Protein AF-A0A932RG02-F1 (afdb_monomer_lite)

Secondary structure (DSSP, 8-state):
-------------------------------------SS--EEEEEEEEEEEE-TTSS-EEEEEEEEEE-SSS-EE--B-TTT-PBS-TEEEEEEEE-TTS-BS-SS-EEEEPS-----TTT-B--GGG--SS----S-S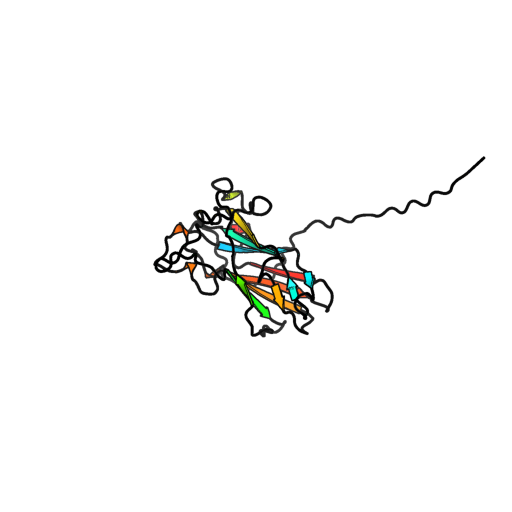S--EE-TTBEEEE-TTSTT-EEE-TT--EEEEEEEEESTT-GGG-SSS-GGG--S-GGG-EEEEEEEE-SSS-EEEEEEEESS-HHHH--

Radius of gyration: 20.35 Å; chains: 1; bounding box: 52×37×83 Å

Sequence (230 aa):
MEKVCHRGRLVLIALIGFALIAGLGGSMGTVFAGGGAPLPDLVPMGFGNAVVTSRLGAPTLEFDILTANIGGQDFSRPRDPDTGSFLLQQIYEYRLYDVDGVEIEPSRTRKNTICTIDDGARGNVYPCIQDHGPQFTCSPFVQGISRGWADSYFRGLTGQWISLGDNRGSLRLQAILDPDGDLQRTDIPDSGRDATPDNNIFNVYFTYNGGASITVDRVELGFDPDAVCP

pLDDT: mean 84.86, std 18.05, range [32.16, 98.12]

Foldseek 3Di:
DDDDDDDDDDDDDDPDDDDPPPDDDDPPQPADQQPADVFWAKWKDDWDPWWWDCPVVATKTFIKIKIATLHNWWAWQWADPPPRHTPPQFFKWKWKADPVRHTPDPPTQTAGDQAAWQPPVPFQQAVPSAPDDTDADSDPPTGTHGHNTIDMDGRPGPSRIGGCGPDFFKMKMKMAGPPVLRQCDPPIDRSNHHDCNQQRIKMWIWGGDPDGDIGTPDIDGSHDPVSSPD

Structure (mmCIF, N/CA/C/O backbone):
data_AF-A0A932RG02-F1
#
_entry.id   AF-A0A932RG02-F1
#
loop_
_atom_site.group_PDB
_atom_site.id
_atom_site.type_symbol
_atom_site.label_atom_id
_atom_site.label_alt_id
_atom_site.label_comp_id
_atom_site.label_asym_id
_atom_site.label_entity_id
_atom_site.label_seq_id
_atom_site.pdbx_PDB_ins_code
_atom_site.Cartn_x
_atom_site.Cartn_y
_atom_site.Cartn_z
_atom_site.occupancy
_atom_site.B_iso_or_equiv
_atom_site.auth_seq_id
_atom_site.auth_comp_id
_atom_site.auth_asym_id
_atom_site.auth_atom_id
_atom_site.pdbx_PDB_model_num
ATOM 1 N N . MET A 1 1 ? 31.663 2.374 61.150 1.00 47.34 1 MET A N 1
ATOM 2 C CA . MET A 1 1 ? 31.454 1.163 60.330 1.00 47.34 1 MET A CA 1
ATOM 3 C C . MET A 1 1 ? 30.035 1.200 59.801 1.00 47.34 1 MET A C 1
ATOM 5 O O . MET A 1 1 ? 29.095 0.934 60.536 1.00 47.34 1 MET A O 1
ATOM 9 N N . GLU A 1 2 ? 29.917 1.647 58.556 1.00 48.06 2 GLU A N 1
ATOM 10 C CA . GLU A 1 2 ? 28.702 1.669 57.743 1.00 48.06 2 GLU A CA 1
ATOM 11 C C . GLU A 1 2 ? 28.291 0.252 57.331 1.00 48.06 2 GLU A C 1
ATOM 13 O O . GLU A 1 2 ? 29.167 -0.582 57.101 1.00 48.06 2 GLU A O 1
ATOM 18 N N . LYS A 1 3 ? 26.990 0.024 57.103 1.00 51.25 3 LYS A N 1
ATOM 19 C CA . LYS A 1 3 ? 26.532 -0.768 55.950 1.00 51.25 3 LYS A CA 1
ATOM 20 C C . LYS A 1 3 ? 25.262 -0.153 55.360 1.00 51.25 3 LYS A C 1
ATOM 22 O O . LYS A 1 3 ? 24.177 -0.238 55.927 1.00 51.25 3 LYS A O 1
ATOM 27 N N . VAL A 1 4 ? 25.460 0.483 54.210 1.00 56.09 4 VAL A N 1
ATOM 28 C CA . VAL A 1 4 ? 24.456 1.030 53.295 1.00 56.09 4 VAL A CA 1
ATOM 29 C C . VAL A 1 4 ? 23.723 -0.126 52.609 1.00 56.09 4 VAL A C 1
ATOM 31 O O . VAL A 1 4 ? 24.353 -1.047 52.093 1.00 56.09 4 VAL A O 1
ATOM 34 N N . CYS A 1 5 ? 22.390 -0.087 52.604 1.00 60.25 5 CYS A N 1
ATOM 35 C CA . CYS A 1 5 ? 21.541 -1.081 51.948 1.00 60.25 5 CYS A CA 1
ATOM 36 C C . CYS A 1 5 ? 21.054 -0.518 50.601 1.00 60.25 5 CYS A C 1
ATOM 38 O O . CYS A 1 5 ? 20.139 0.304 50.552 1.00 60.25 5 CYS A O 1
ATOM 40 N N . HIS A 1 6 ? 21.694 -0.931 49.503 1.00 51.06 6 HIS A N 1
ATOM 41 C CA . HIS A 1 6 ? 21.293 -0.586 48.138 1.00 51.06 6 HIS A CA 1
ATOM 42 C C . HIS A 1 6 ? 20.156 -1.504 47.665 1.00 51.06 6 HIS A C 1
ATOM 44 O O . HIS A 1 6 ? 20.359 -2.691 47.427 1.00 51.06 6 HIS A O 1
ATOM 50 N N . ARG A 1 7 ? 18.957 -0.944 47.466 1.00 51.28 7 ARG A N 1
ATOM 51 C CA . ARG A 1 7 ? 17.891 -1.567 46.666 1.00 51.28 7 ARG A CA 1
ATOM 52 C C . ARG A 1 7 ? 18.010 -1.087 45.220 1.00 51.28 7 ARG A C 1
ATOM 54 O O . ARG A 1 7 ? 17.498 -0.026 44.875 1.00 51.28 7 ARG A O 1
ATOM 61 N N . GLY A 1 8 ? 18.696 -1.866 44.389 1.00 48.31 8 GLY A N 1
ATOM 62 C CA . GLY A 1 8 ? 18.686 -1.699 42.936 1.00 48.31 8 GLY A CA 1
ATOM 63 C C . GLY A 1 8 ? 17.377 -2.228 42.350 1.00 48.31 8 GLY A C 1
ATOM 64 O O . GLY A 1 8 ? 17.045 -3.398 42.526 1.00 48.31 8 GLY A O 1
ATOM 65 N N . ARG A 1 9 ? 16.618 -1.363 41.672 1.00 49.47 9 ARG A N 1
ATOM 66 C CA . ARG A 1 9 ? 15.499 -1.763 40.811 1.00 49.47 9 ARG A CA 1
ATOM 67 C C . ARG A 1 9 ? 16.071 -2.163 39.454 1.00 49.47 9 ARG A C 1
ATOM 69 O O . ARG A 1 9 ? 16.585 -1.319 38.730 1.00 49.47 9 ARG A O 1
ATOM 76 N N . LEU A 1 10 ? 15.988 -3.448 39.139 1.00 47.94 10 LEU A N 1
ATOM 77 C CA . LEU A 1 10 ? 16.319 -4.003 37.833 1.00 47.94 10 LEU A CA 1
ATOM 78 C C . LEU A 1 10 ? 15.094 -3.810 36.927 1.00 47.94 10 LEU A C 1
ATOM 80 O O . LEU A 1 10 ? 14.054 -4.427 37.145 1.00 47.94 10 LEU A O 1
ATOM 84 N N . VAL A 1 11 ? 15.193 -2.892 35.965 1.00 45.06 11 VAL A N 1
ATOM 85 C CA . VAL A 1 11 ? 14.212 -2.722 34.886 1.00 45.06 11 VAL A CA 1
ATOM 86 C C . VAL A 1 11 ? 14.610 -3.690 33.778 1.00 45.06 11 VAL A C 1
ATOM 88 O O . VAL A 1 11 ? 15.616 -3.485 33.104 1.00 45.06 11 VAL A O 1
ATOM 91 N N . LEU A 1 12 ? 13.849 -4.772 33.629 1.00 41.47 12 LEU A N 1
ATOM 92 C CA . LEU A 1 12 ? 14.001 -5.714 32.527 1.00 41.47 12 LEU A CA 1
ATOM 93 C C . LEU A 1 12 ? 13.238 -5.144 31.320 1.00 41.47 12 LEU A C 1
ATOM 95 O O . LEU A 1 12 ? 12.009 -5.137 31.304 1.00 41.47 12 LEU A O 1
ATOM 99 N N . ILE A 1 13 ? 13.962 -4.617 30.334 1.00 44.69 13 ILE A N 1
ATOM 100 C CA . ILE A 1 13 ? 13.397 -4.241 29.035 1.00 44.69 13 ILE A CA 1
ATOM 101 C C . ILE A 1 13 ? 13.219 -5.538 28.241 1.00 44.69 13 ILE A C 1
ATOM 103 O O . ILE A 1 13 ? 14.192 -6.123 27.770 1.00 44.69 13 ILE A O 1
ATOM 107 N N . ALA A 1 14 ? 11.978 -6.008 28.122 1.00 37.59 14 ALA A N 1
ATOM 108 C CA . ALA A 1 14 ? 11.619 -7.076 27.200 1.00 37.59 14 ALA A CA 1
ATOM 109 C C . ALA A 1 14 ? 11.474 -6.481 25.790 1.00 37.59 14 ALA A C 1
ATOM 111 O O . ALA A 1 14 ? 10.437 -5.920 25.443 1.00 37.59 14 ALA A O 1
ATOM 112 N N . LEU A 1 15 ? 12.532 -6.579 24.983 1.00 37.38 15 LEU A N 1
ATOM 113 C CA . LEU A 1 15 ? 12.443 -6.434 23.530 1.00 37.38 15 LEU A CA 1
ATOM 114 C C . LEU A 1 15 ? 11.808 -7.718 22.987 1.00 37.38 15 LEU A C 1
ATOM 116 O O . LEU A 1 15 ? 12.488 -8.722 22.787 1.00 37.38 15 LEU A O 1
ATOM 120 N N . ILE A 1 16 ? 10.487 -7.704 22.820 1.00 40.28 16 ILE A N 1
ATOM 121 C CA . ILE A 1 16 ? 9.767 -8.770 22.124 1.00 40.28 16 ILE A CA 1
ATOM 122 C C . ILE A 1 16 ? 10.094 -8.626 20.638 1.00 40.28 16 ILE A C 1
ATOM 124 O O . ILE A 1 16 ? 9.731 -7.639 19.999 1.00 40.28 16 ILE A O 1
ATOM 128 N N . GLY A 1 17 ? 10.842 -9.602 20.127 1.00 32.16 17 GLY A N 1
ATOM 129 C CA . GLY A 1 17 ? 11.115 -9.761 18.710 1.00 32.16 17 GLY A CA 1
ATOM 130 C C . GLY A 1 17 ? 9.822 -9.986 17.934 1.00 32.16 17 GLY A C 1
ATOM 131 O O . GLY A 1 17 ? 8.936 -10.720 18.371 1.00 32.16 17 GLY A O 1
ATOM 132 N N . PHE A 1 18 ? 9.742 -9.341 16.774 1.00 37.09 18 PHE A N 1
ATOM 133 C CA . PHE A 1 18 ? 8.761 -9.632 15.740 1.00 37.09 18 PHE A CA 1
ATOM 134 C C . PHE A 1 18 ? 8.921 -11.097 15.313 1.00 37.09 18 PHE A C 1
ATOM 136 O O . PHE A 1 18 ? 9.835 -11.440 14.568 1.00 37.09 18 PHE A O 1
ATOM 143 N N . ALA A 1 19 ? 8.044 -11.964 15.807 1.00 38.31 19 ALA A N 1
ATOM 144 C CA . ALA A 1 19 ? 7.780 -13.246 15.180 1.00 38.31 19 ALA A CA 1
ATOM 145 C C . ALA A 1 19 ? 6.631 -13.025 14.193 1.00 38.31 19 ALA A C 1
ATOM 147 O O . ALA A 1 19 ? 5.506 -12.736 14.600 1.00 38.31 19 ALA A O 1
ATOM 148 N N . LEU A 1 20 ? 6.939 -13.119 12.898 1.00 40.62 20 LEU A N 1
ATOM 149 C CA . LEU A 1 20 ? 5.949 -13.318 11.845 1.00 40.62 20 LEU A CA 1
ATOM 150 C C . LEU A 1 20 ? 5.112 -14.551 12.214 1.00 40.62 20 LEU A C 1
ATOM 152 O O . LEU A 1 20 ? 5.620 -15.671 12.214 1.00 40.62 20 LEU A O 1
ATOM 156 N N . ILE A 1 21 ? 3.842 -14.348 12.558 1.00 42.44 21 ILE A N 1
ATOM 157 C CA . ILE A 1 21 ? 2.880 -15.440 12.686 1.00 42.44 21 ILE A CA 1
ATOM 158 C C . ILE A 1 21 ? 2.265 -15.644 11.302 1.00 42.44 21 ILE A C 1
ATOM 160 O O . ILE A 1 21 ? 1.338 -14.938 10.908 1.00 42.44 21 ILE A O 1
ATOM 164 N N . ALA A 1 22 ? 2.797 -16.622 10.570 1.00 47.25 22 ALA A N 1
ATOM 165 C CA . ALA A 1 22 ? 2.101 -17.264 9.464 1.00 47.25 22 ALA A CA 1
ATOM 166 C C . ALA A 1 22 ? 0.959 -18.112 10.055 1.00 47.25 22 ALA A C 1
ATOM 168 O O . ALA A 1 22 ? 1.154 -19.243 10.501 1.00 47.25 22 ALA A O 1
ATOM 169 N N . GLY A 1 23 ? -0.229 -17.514 10.154 1.00 37.03 23 GLY A N 1
ATOM 170 C CA . GLY A 1 23 ? -1.447 -18.161 10.636 1.00 37.03 23 GLY A CA 1
ATOM 171 C C . GLY A 1 23 ? -2.303 -18.655 9.475 1.00 37.03 23 GLY A C 1
ATOM 172 O O . GLY A 1 23 ? -3.056 -17.883 8.887 1.00 37.03 23 GLY A O 1
ATOM 173 N N . LEU A 1 24 ? -2.190 -19.950 9.175 1.00 44.91 24 LEU A N 1
ATOM 174 C CA . LEU A 1 24 ? -2.992 -20.694 8.202 1.00 44.91 24 LEU A CA 1
ATOM 175 C C . LEU A 1 24 ? -4.499 -20.570 8.483 1.00 44.91 24 LEU A C 1
ATOM 177 O O . LEU A 1 24 ? -5.008 -21.073 9.483 1.00 44.91 24 LEU A O 1
ATOM 181 N N . GLY A 1 25 ? -5.222 -19.970 7.542 1.00 36.47 25 GLY A N 1
ATOM 182 C CA . GLY A 1 25 ? -6.666 -20.114 7.387 1.00 36.47 25 GLY A CA 1
ATOM 183 C C . GLY A 1 25 ? -7.006 -19.835 5.929 1.00 36.47 25 GLY A C 1
ATOM 184 O O . GLY A 1 25 ? -6.945 -18.694 5.491 1.00 36.47 25 GLY A O 1
ATOM 185 N N . GLY A 1 26 ? -7.255 -20.890 5.157 1.00 37.75 26 GLY A N 1
ATOM 186 C CA . GLY A 1 26 ? -7.449 -20.799 3.716 1.00 37.75 26 GLY A CA 1
ATOM 187 C C . GLY A 1 26 ? -8.806 -20.205 3.359 1.00 37.75 26 GLY A C 1
ATOM 188 O O . GLY A 1 26 ? -9.822 -20.894 3.422 1.00 37.75 26 GLY A O 1
ATOM 189 N N . SER A 1 27 ? -8.809 -18.955 2.912 1.00 41.88 27 SER A N 1
ATOM 190 C CA . SER A 1 27 ? -9.655 -18.558 1.794 1.00 41.88 27 SER A CA 1
ATOM 191 C C . SER A 1 27 ? -8.850 -18.859 0.524 1.00 41.88 27 SER A C 1
ATOM 193 O O . SER A 1 27 ? -7.694 -18.462 0.406 1.00 41.88 27 SER A O 1
ATOM 195 N N . MET A 1 28 ? -9.404 -19.661 -0.392 1.00 38.47 28 MET A N 1
ATOM 196 C CA . MET A 1 28 ? -8.760 -19.965 -1.675 1.00 38.47 28 MET A CA 1
ATOM 197 C C . MET A 1 28 ? -8.837 -18.728 -2.581 1.00 38.47 28 MET A C 1
ATOM 199 O O . MET A 1 28 ? -9.634 -18.686 -3.513 1.00 38.47 28 MET A O 1
ATOM 203 N N . GLY A 1 29 ? -8.043 -17.701 -2.278 1.00 44.78 29 GLY A N 1
ATOM 204 C CA . GLY A 1 29 ? -7.591 -16.771 -3.303 1.00 44.78 29 GLY A CA 1
ATOM 205 C C . GLY A 1 29 ? -6.719 -17.556 -4.277 1.00 44.78 29 GLY A C 1
ATOM 206 O O . GLY A 1 29 ? -5.936 -18.410 -3.861 1.00 44.78 29 GLY A O 1
ATOM 207 N N . THR A 1 30 ? -6.898 -17.345 -5.575 1.00 47.59 30 THR A N 1
ATOM 208 C CA . THR A 1 30 ? -5.966 -17.836 -6.592 1.00 47.59 30 THR A CA 1
ATOM 209 C C . THR A 1 30 ? -4.588 -17.264 -6.286 1.00 47.59 30 THR A C 1
ATOM 211 O O . THR A 1 30 ? -4.308 -16.106 -6.567 1.00 47.59 30 THR A O 1
ATOM 214 N N . VAL A 1 31 ? -3.748 -18.073 -5.647 1.00 48.44 31 VAL A N 1
ATOM 215 C CA . VAL A 1 31 ? -2.355 -17.750 -5.370 1.00 48.44 31 VAL A CA 1
ATOM 216 C C . VAL A 1 31 ? -1.598 -17.834 -6.691 1.00 48.44 31 VAL A C 1
ATOM 218 O O . VAL A 1 31 ? -1.378 -18.926 -7.222 1.00 48.44 31 VAL A O 1
ATOM 221 N N . PHE A 1 32 ? -1.228 -16.684 -7.245 1.00 55.22 32 PHE A N 1
ATOM 222 C CA . PHE A 1 32 ? -0.326 -16.625 -8.386 1.00 55.22 32 PHE A CA 1
ATOM 223 C C . PHE A 1 32 ? 1.109 -16.787 -7.879 1.00 55.22 32 PHE A C 1
ATOM 225 O O . PHE A 1 32 ? 1.576 -16.014 -7.045 1.00 55.22 32 PHE A O 1
ATOM 232 N N . ALA A 1 33 ? 1.809 -17.813 -8.368 1.00 53.78 33 ALA A N 1
ATOM 233 C CA . ALA A 1 33 ? 3.261 -17.855 -8.256 1.00 53.78 33 ALA A CA 1
ATOM 234 C C . ALA A 1 33 ? 3.814 -16.633 -9.003 1.00 53.78 33 ALA A C 1
ATOM 236 O O . ALA A 1 33 ? 3.358 -16.375 -10.119 1.00 53.78 33 ALA A O 1
ATOM 237 N N . GLY A 1 34 ? 4.771 -15.909 -8.410 1.00 48.78 34 GLY A N 1
ATOM 238 C CA . GLY A 1 34 ? 5.463 -14.746 -8.990 1.00 48.78 34 GLY A CA 1
ATOM 239 C C . GLY A 1 34 ? 6.326 -15.106 -10.207 1.00 48.78 34 GLY A C 1
ATOM 240 O O . GLY A 1 34 ? 7.530 -14.867 -10.250 1.00 48.78 34 GLY A O 1
ATOM 241 N N . GLY A 1 35 ? 5.721 -15.758 -11.197 1.00 44.31 35 GLY A N 1
ATOM 242 C CA . GLY A 1 35 ? 6.334 -16.241 -12.418 1.00 44.31 35 GLY A CA 1
ATOM 243 C C . GLY A 1 35 ? 6.487 -15.115 -13.425 1.00 44.31 35 GLY A C 1
ATOM 244 O O . GLY A 1 35 ? 5.764 -15.090 -14.411 1.00 44.31 35 GLY A O 1
ATOM 245 N N . GLY A 1 36 ? 7.435 -14.210 -13.166 1.00 50.34 36 GLY A N 1
ATOM 246 C CA . GLY A 1 36 ? 8.145 -13.414 -14.171 1.00 50.34 36 GLY A CA 1
ATOM 247 C C . GLY A 1 36 ? 7.313 -12.886 -15.341 1.00 50.34 36 GLY A C 1
ATOM 248 O O . GLY A 1 36 ? 7.713 -13.059 -16.494 1.00 50.34 36 GLY A O 1
ATOM 249 N N . ALA A 1 37 ? 6.176 -12.237 -15.075 1.00 58.53 37 ALA A N 1
ATOM 250 C CA . ALA A 1 37 ? 5.583 -11.372 -16.085 1.00 58.53 37 ALA A CA 1
ATOM 251 C C . ALA A 1 37 ? 6.639 -10.315 -16.462 1.00 58.53 37 ALA A C 1
ATOM 253 O O . ALA A 1 37 ? 7.314 -9.808 -15.569 1.00 58.53 37 ALA A O 1
ATOM 254 N N . PRO A 1 38 ? 6.813 -9.945 -17.744 1.00 85.12 38 PRO A N 1
ATOM 255 C CA . PRO A 1 38 ? 7.769 -8.902 -18.134 1.00 85.12 38 PRO A CA 1
ATOM 256 C C . PRO A 1 38 ? 7.414 -7.525 -17.555 1.00 85.12 38 PRO A C 1
ATOM 258 O O . PRO A 1 38 ? 8.148 -6.570 -17.760 1.00 85.12 38 PRO A O 1
ATOM 261 N N . LEU A 1 39 ? 6.276 -7.413 -16.874 1.00 93.00 39 LEU A N 1
ATOM 262 C CA . LEU A 1 39 ? 5.769 -6.201 -16.266 1.00 93.00 39 LEU A CA 1
ATOM 263 C C . LEU A 1 39 ? 6.085 -6.192 -14.757 1.00 93.00 39 LEU A C 1
ATOM 265 O O . LEU A 1 39 ? 6.315 -7.252 -14.163 1.00 93.00 39 LEU A O 1
ATOM 269 N N . PRO A 1 40 ? 6.111 -5.007 -14.132 1.00 94.81 40 PRO A N 1
ATOM 270 C CA . PRO A 1 40 ? 6.062 -4.890 -12.685 1.00 94.81 40 PRO A CA 1
ATOM 271 C C . PRO A 1 40 ? 4.821 -5.581 -12.120 1.00 94.81 40 PRO A C 1
ATOM 273 O O . PRO A 1 40 ? 3.796 -5.673 -12.790 1.00 94.81 40 PRO A O 1
ATOM 276 N N . ASP A 1 41 ? 4.918 -6.041 -10.882 1.00 95.31 41 ASP A N 1
ATOM 277 C CA . ASP A 1 41 ? 3.806 -6.650 -10.151 1.00 95.31 41 ASP A CA 1
ATOM 278 C C . ASP A 1 41 ? 3.860 -6.082 -8.738 1.00 95.31 41 ASP A C 1
ATOM 280 O O . ASP A 1 41 ? 4.771 -6.411 -7.967 1.00 95.31 41 ASP A O 1
ATOM 284 N N . LEU A 1 42 ? 2.987 -5.114 -8.464 1.00 95.56 42 LEU A N 1
ATOM 285 C CA . LEU A 1 42 ? 3.003 -4.409 -7.193 1.00 95.56 42 LEU A CA 1
ATOM 286 C C . LEU A 1 42 ? 2.079 -5.111 -6.215 1.00 95.56 42 LEU A C 1
ATOM 288 O O . LEU A 1 42 ? 0.896 -5.217 -6.467 1.00 95.56 42 LEU A O 1
ATOM 292 N N . VAL A 1 43 ? 2.581 -5.492 -5.048 1.00 95.56 43 VAL A N 1
ATOM 293 C CA . VAL A 1 43 ? 1.766 -6.163 -4.035 1.00 95.56 43 VAL A CA 1
ATOM 294 C C . VAL A 1 43 ? 1.807 -5.423 -2.705 1.00 95.56 43 VAL A C 1
ATOM 296 O O . VAL A 1 43 ? 2.893 -5.084 -2.216 1.00 95.56 43 VAL A O 1
ATOM 299 N N . PRO A 1 44 ? 0.653 -5.185 -2.058 1.00 94.75 44 PRO A N 1
ATOM 300 C CA . PRO A 1 44 ? 0.652 -4.789 -0.663 1.00 94.75 44 PRO A CA 1
ATOM 301 C C . PRO A 1 44 ? 1.191 -5.932 0.191 1.00 94.75 44 PRO A C 1
ATOM 303 O O . PRO A 1 44 ? 0.706 -7.063 0.146 1.00 94.75 44 PRO A O 1
ATOM 306 N N . MET A 1 45 ? 2.172 -5.628 1.027 1.00 88.50 45 MET A N 1
ATOM 307 C CA . MET A 1 45 ? 2.691 -6.566 2.007 1.00 88.50 45 MET A CA 1
ATOM 308 C C . MET A 1 45 ? 2.946 -5.865 3.332 1.00 88.50 45 MET A C 1
ATOM 310 O O . MET A 1 45 ? 3.167 -4.663 3.396 1.00 88.50 45 MET A O 1
ATOM 314 N N . GLY A 1 46 ? 2.955 -6.632 4.415 1.00 80.56 46 GLY A N 1
ATOM 315 C CA . GLY A 1 46 ? 3.305 -6.109 5.729 1.00 80.56 46 GLY A CA 1
ATOM 316 C C . GLY A 1 46 ? 2.253 -5.175 6.340 1.00 80.56 46 GLY A C 1
ATOM 317 O O . GLY A 1 46 ? 1.728 -4.248 5.733 1.00 80.56 46 GLY A O 1
ATOM 318 N N . PHE A 1 47 ? 1.988 -5.405 7.620 1.00 88.81 47 PHE A N 1
ATOM 319 C CA . PHE A 1 47 ? 1.215 -4.507 8.463 1.00 88.81 47 PHE A CA 1
ATOM 320 C C . PHE A 1 47 ? 1.927 -4.396 9.796 1.00 88.81 47 PHE A C 1
ATOM 322 O O . PHE A 1 47 ? 2.239 -5.402 10.436 1.00 88.81 47 PHE A O 1
ATOM 329 N N . GLY A 1 48 ? 2.243 -3.169 10.191 1.00 90.94 48 GLY A N 1
ATOM 330 C CA . GLY A 1 48 ? 3.111 -2.931 11.333 1.00 90.94 48 GLY A CA 1
ATOM 331 C C . GLY A 1 48 ? 2.840 -1.601 12.006 1.00 90.94 48 GLY A C 1
ATOM 332 O O . GLY A 1 48 ? 2.126 -0.750 11.484 1.00 90.94 48 GLY A O 1
ATOM 333 N N . ASN A 1 49 ? 3.414 -1.434 13.200 1.00 92.31 49 ASN A N 1
ATOM 334 C CA . ASN A 1 49 ? 3.307 -0.208 13.997 1.00 92.31 49 ASN A CA 1
ATOM 335 C C . ASN A 1 49 ? 1.861 0.290 14.170 1.00 92.31 49 ASN A C 1
ATOM 337 O O . ASN A 1 49 ? 1.625 1.494 14.265 1.00 92.31 49 ASN A O 1
ATOM 341 N N . ALA A 1 50 ? 0.907 -0.642 14.213 1.00 95.81 50 ALA A N 1
ATOM 342 C CA . ALA A 1 50 ? -0.503 -0.330 14.313 1.00 95.81 50 ALA A CA 1
ATOM 343 C C . ALA A 1 50 ? -0.833 0.236 15.695 1.00 95.81 50 ALA A C 1
ATOM 345 O O . ALA A 1 50 ? -0.562 -0.395 16.721 1.00 95.81 50 ALA A O 1
ATOM 346 N N . VAL A 1 51 ? -1.424 1.425 15.725 1.00 96.94 51 VAL A N 1
ATOM 347 C CA . VAL A 1 51 ? -1.860 2.077 16.961 1.00 96.94 51 VAL A CA 1
ATOM 348 C C . VAL A 1 51 ? -3.244 2.664 16.773 1.00 96.94 51 VAL A C 1
ATOM 350 O O . VAL A 1 51 ? -3.605 3.087 15.677 1.00 96.94 51 VAL A O 1
ATOM 353 N N . VAL A 1 52 ? -4.000 2.739 17.863 1.00 97.38 52 VAL A N 1
ATOM 354 C CA . VAL A 1 52 ? -5.265 3.468 17.872 1.00 97.38 52 VAL A CA 1
ATOM 355 C C . VAL A 1 52 ? -5.044 4.814 18.538 1.00 97.38 52 VAL A C 1
ATOM 357 O O . VAL A 1 52 ? -4.612 4.885 19.690 1.00 97.38 52 VAL A O 1
ATOM 360 N N . THR A 1 53 ? -5.328 5.890 17.810 1.00 96.38 53 THR A N 1
ATOM 361 C CA . THR A 1 53 ? -5.272 7.260 18.329 1.00 96.38 53 THR A CA 1
ATOM 362 C C . THR A 1 53 ? -6.652 7.906 18.282 1.00 96.38 53 THR A C 1
ATOM 364 O O . THR A 1 53 ? -7.602 7.356 17.732 1.00 96.38 53 THR A O 1
ATOM 367 N N . SER A 1 54 ? -6.768 9.091 18.874 1.00 94.81 54 SER A N 1
ATOM 368 C CA . SER A 1 54 ? -7.966 9.931 18.805 1.00 94.81 54 SER A CA 1
ATOM 369 C C . SER A 1 54 ? -7.672 11.297 18.178 1.00 94.81 54 SER A C 1
ATOM 371 O O . SER A 1 54 ? -8.398 12.260 18.421 1.00 94.81 54 SER A O 1
ATOM 373 N N . ARG A 1 55 ? -6.581 11.422 17.401 1.00 87.75 55 ARG A N 1
ATOM 374 C CA . ARG A 1 55 ? -6.125 12.725 16.873 1.00 87.75 55 ARG A CA 1
ATOM 375 C C . ARG A 1 55 ? -7.105 13.354 15.878 1.00 87.75 55 ARG A C 1
ATOM 377 O O . ARG A 1 55 ? -7.060 14.560 15.671 1.00 87.75 55 ARG A O 1
ATOM 384 N N . LEU A 1 56 ? -7.984 12.541 15.290 1.00 87.25 56 LEU A N 1
ATOM 385 C CA . LEU A 1 56 ? -9.020 12.957 14.341 1.00 87.25 56 LEU A CA 1
ATOM 386 C C . LEU A 1 56 ? -10.411 13.078 14.992 1.00 87.25 56 LEU A C 1
ATOM 388 O O . LEU A 1 56 ? -11.415 13.132 14.295 1.00 87.25 56 LEU A O 1
ATOM 392 N N . GLY A 1 57 ? -10.483 13.114 16.328 1.00 92.06 57 GLY A N 1
ATOM 393 C CA . GLY A 1 57 ? -11.734 13.291 17.077 1.00 92.06 57 GLY A CA 1
ATOM 394 C C . GLY A 1 57 ? -12.516 12.003 17.359 1.00 92.06 57 GLY A C 1
ATOM 395 O O . GLY A 1 57 ? -13.466 12.043 18.135 1.00 92.06 57 GLY A O 1
ATOM 396 N N . ALA A 1 58 ? -12.093 10.866 16.803 1.00 93.12 58 ALA A N 1
ATOM 397 C CA . ALA A 1 58 ? -12.661 9.539 17.044 1.00 93.12 58 ALA A CA 1
ATOM 398 C C . ALA A 1 58 ? -11.552 8.465 17.058 1.00 93.12 58 ALA A C 1
ATOM 400 O O . ALA A 1 58 ? -10.451 8.738 16.559 1.00 93.12 58 ALA A O 1
ATOM 401 N N . PRO A 1 59 ? -11.805 7.261 17.615 1.00 95.50 59 PRO A N 1
ATOM 402 C CA . PRO A 1 59 ? -10.877 6.138 17.526 1.00 95.50 59 PRO A CA 1
ATOM 403 C C . PRO A 1 59 ? -10.461 5.874 16.077 1.00 95.50 59 PRO A C 1
ATOM 405 O O . PRO A 1 59 ? -11.291 5.599 15.216 1.00 95.50 59 PRO A O 1
ATOM 408 N N . THR A 1 60 ? -9.167 5.997 15.811 1.00 95.62 60 THR A N 1
ATOM 409 C CA . THR A 1 60 ? -8.575 5.928 14.475 1.00 95.62 60 THR A CA 1
ATOM 410 C C . THR A 1 60 ? -7.437 4.923 14.500 1.00 95.62 60 THR A C 1
ATOM 412 O O . THR A 1 60 ? -6.499 5.086 15.281 1.00 95.62 60 THR A O 1
ATOM 415 N N . LEU A 1 61 ? -7.504 3.904 13.648 1.00 96.19 61 LEU A N 1
ATOM 416 C CA . LEU A 1 61 ? -6.416 2.957 13.457 1.00 96.19 61 LEU A CA 1
ATOM 417 C C . LEU A 1 61 ? -5.403 3.545 12.474 1.00 96.19 61 LEU A C 1
ATOM 419 O O . LEU A 1 61 ? -5.724 3.790 11.316 1.00 96.19 61 LEU A O 1
ATOM 423 N N . GLU A 1 62 ? -4.176 3.752 12.934 1.00 96.00 62 GLU A N 1
ATOM 424 C CA . GLU A 1 62 ? -3.031 4.187 12.130 1.00 96.00 62 GLU A CA 1
ATOM 425 C C . GLU A 1 62 ? -2.039 3.034 12.016 1.00 96.00 62 GLU A C 1
ATOM 427 O O . GLU A 1 62 ? -1.768 2.369 13.014 1.00 96.00 62 GLU A O 1
ATOM 432 N N . PHE A 1 63 ? -1.472 2.804 10.834 1.00 95.81 63 PHE A N 1
ATOM 433 C CA . PHE A 1 63 ? -0.638 1.629 10.569 1.00 95.81 63 PHE A CA 1
ATOM 434 C C . PHE A 1 63 ? 0.376 1.885 9.458 1.00 95.81 63 PHE A C 1
ATOM 436 O O . PHE A 1 63 ? 0.133 2.701 8.575 1.00 95.81 63 PHE A O 1
ATOM 443 N N . ASP A 1 64 ? 1.498 1.176 9.489 1.00 94.94 64 ASP A N 1
ATOM 444 C CA . ASP A 1 64 ? 2.430 1.119 8.366 1.00 94.94 64 ASP A CA 1
ATOM 445 C C . ASP A 1 64 ? 1.951 0.056 7.361 1.00 94.94 64 ASP A C 1
ATOM 447 O O . ASP A 1 64 ? 1.454 -0.997 7.775 1.00 94.94 64 ASP A O 1
ATOM 451 N N . ILE A 1 65 ? 2.137 0.308 6.063 1.00 94.19 65 ILE A N 1
ATOM 452 C CA . ILE A 1 65 ? 1.959 -0.683 4.986 1.00 94.19 65 ILE A CA 1
ATOM 453 C C . ILE A 1 65 ? 3.171 -0.640 4.049 1.00 94.19 65 ILE A C 1
ATOM 455 O O . ILE A 1 65 ? 3.676 0.447 3.751 1.00 94.19 65 ILE A O 1
ATOM 459 N N . LEU A 1 66 ? 3.657 -1.803 3.609 1.00 95.00 66 LEU A N 1
ATOM 460 C CA . LEU A 1 66 ? 4.695 -1.905 2.580 1.00 95.00 66 LEU A CA 1
ATOM 461 C C . LEU A 1 66 ? 4.046 -2.245 1.233 1.00 95.00 66 LEU A C 1
ATOM 463 O O . LEU A 1 66 ? 3.017 -2.908 1.166 1.00 95.00 66 LEU A O 1
ATOM 467 N N . THR A 1 67 ? 4.647 -1.781 0.147 1.00 96.19 67 THR A N 1
ATOM 468 C CA . THR A 1 67 ? 4.248 -2.133 -1.223 1.00 96.19 67 THR A CA 1
ATOM 469 C C . THR A 1 67 ? 5.481 -2.648 -1.930 1.00 96.19 67 THR A C 1
ATOM 471 O O . THR A 1 67 ? 6.417 -1.877 -2.104 1.00 96.19 67 THR A O 1
ATOM 474 N N . ALA A 1 68 ? 5.519 -3.927 -2.281 1.00 96.62 68 ALA A N 1
ATOM 475 C CA . ALA A 1 68 ? 6.667 -4.530 -2.947 1.00 96.62 68 ALA A CA 1
ATOM 476 C C . ALA A 1 68 ? 6.443 -4.654 -4.445 1.00 96.62 68 ALA A C 1
ATOM 478 O O . ALA A 1 68 ? 5.306 -4.756 -4.884 1.00 96.62 68 ALA A O 1
ATOM 479 N N . ASN A 1 69 ? 7.531 -4.696 -5.208 1.00 96.69 69 ASN A N 1
ATOM 480 C CA . ASN A 1 69 ? 7.500 -5.103 -6.604 1.00 96.69 69 ASN A CA 1
ATOM 481 C C . ASN A 1 69 ? 8.070 -6.519 -6.743 1.00 96.69 69 ASN A C 1
ATOM 483 O O . ASN A 1 69 ? 9.285 -6.721 -6.651 1.00 96.69 69 ASN A O 1
ATOM 487 N N . ILE A 1 70 ? 7.189 -7.491 -6.968 1.00 95.56 70 ILE A N 1
ATOM 488 C CA . ILE A 1 70 ? 7.529 -8.908 -7.160 1.00 95.56 70 ILE A CA 1
ATOM 489 C C . ILE A 1 70 ? 7.544 -9.315 -8.643 1.00 95.56 70 ILE A C 1
ATOM 491 O O . ILE A 1 70 ? 7.673 -10.498 -8.960 1.00 95.56 70 ILE A O 1
ATOM 495 N N . GLY A 1 71 ? 7.411 -8.342 -9.549 1.00 94.00 71 GLY A N 1
ATOM 496 C CA . GLY A 1 71 ? 7.311 -8.563 -10.989 1.00 94.00 71 GLY A CA 1
ATOM 497 C C . GLY A 1 71 ? 8.637 -8.905 -11.664 1.00 94.00 71 GLY A C 1
ATOM 498 O O . GLY A 1 71 ? 9.654 -9.193 -11.027 1.00 94.00 71 GLY A O 1
ATOM 499 N N . GLY A 1 72 ? 8.635 -8.879 -12.998 1.00 92.81 72 GLY A N 1
ATOM 500 C CA . GLY A 1 72 ? 9.823 -9.179 -13.804 1.00 92.81 72 GLY A CA 1
ATOM 501 C C . GLY A 1 72 ? 10.713 -7.978 -14.117 1.00 92.81 72 GLY A C 1
ATOM 502 O O . GLY A 1 72 ? 11.791 -8.176 -14.671 1.00 92.81 72 GLY A O 1
ATOM 503 N N . GLN A 1 73 ? 10.295 -6.755 -13.779 1.00 94.69 73 GLN A N 1
ATOM 504 C CA . GLN A 1 73 ? 11.071 -5.531 -13.999 1.00 94.69 73 GLN A CA 1
ATOM 505 C C . GLN A 1 73 ? 10.742 -4.451 -12.966 1.00 94.69 73 GLN A C 1
ATOM 507 O O . GLN A 1 73 ? 9.772 -4.568 -12.219 1.00 94.69 73 GLN A O 1
ATOM 512 N N . ASP A 1 74 ? 11.525 -3.376 -12.960 1.00 96.69 74 ASP A N 1
ATOM 513 C CA . ASP A 1 74 ? 11.278 -2.194 -12.138 1.00 96.69 74 ASP A CA 1
ATOM 514 C C . ASP A 1 74 ? 9.943 -1.519 -12.462 1.00 96.69 74 ASP A C 1
ATOM 516 O O . ASP A 1 74 ? 9.635 -1.234 -13.623 1.00 96.69 74 ASP A O 1
ATOM 520 N N . PHE A 1 75 ? 9.197 -1.165 -11.417 1.00 96.38 75 PHE A N 1
ATOM 521 C CA . PHE A 1 75 ? 8.053 -0.277 -11.524 1.00 96.38 75 PHE A CA 1
ATOM 522 C C . PHE A 1 75 ? 8.549 1.161 -11.605 1.00 96.38 75 PHE A C 1
ATOM 524 O O . PHE A 1 75 ? 9.106 1.678 -10.644 1.00 96.38 75 PHE A O 1
ATOM 531 N N . SER A 1 76 ? 8.317 1.833 -12.725 1.00 95.75 76 SER A N 1
ATOM 532 C CA . SER A 1 76 ? 8.494 3.276 -12.873 1.00 95.75 76 SER A CA 1
ATOM 533 C C . SER A 1 76 ? 7.135 3.951 -12.775 1.00 95.75 76 SER A C 1
ATOM 535 O O . SER A 1 76 ? 6.272 3.715 -13.619 1.00 95.75 76 SER A O 1
ATOM 537 N N . ARG A 1 77 ? 6.944 4.824 -11.779 1.00 93.75 77 ARG A N 1
ATOM 538 C CA . ARG A 1 77 ? 5.653 5.478 -11.532 1.00 93.75 77 ARG A CA 1
ATOM 539 C C . ARG A 1 77 ? 5.188 6.227 -12.791 1.00 93.75 77 ARG A C 1
ATOM 541 O O . ARG A 1 77 ? 5.828 7.218 -13.169 1.00 93.75 77 ARG A O 1
ATOM 548 N N . PRO A 1 78 ? 4.089 5.797 -13.438 1.00 93.75 78 PRO A N 1
ATOM 549 C CA . PRO A 1 78 ? 3.697 6.361 -14.716 1.00 93.75 78 PRO A CA 1
ATOM 550 C C . PRO A 1 78 ? 3.102 7.758 -14.544 1.00 93.75 78 PRO A C 1
ATOM 552 O O . PRO A 1 78 ? 2.684 8.173 -13.458 1.00 93.75 78 PRO A O 1
ATOM 555 N N . ARG A 1 79 ? 3.073 8.499 -15.648 1.00 91.81 79 ARG A N 1
ATOM 556 C CA . ARG A 1 79 ? 2.392 9.787 -15.749 1.00 91.81 79 ARG A CA 1
ATOM 557 C C . ARG A 1 79 ? 1.199 9.652 -16.667 1.00 91.81 79 ARG A C 1
ATOM 559 O O . ARG A 1 79 ? 1.249 8.918 -17.648 1.00 91.81 79 ARG A O 1
ATOM 566 N N . ASP A 1 80 ? 0.167 10.405 -16.344 1.00 90.38 80 ASP A N 1
ATOM 567 C CA . ASP A 1 80 ? -0.979 10.589 -17.203 1.00 90.38 80 ASP A CA 1
ATOM 568 C C . ASP A 1 80 ? -0.518 11.299 -18.493 1.00 90.38 80 ASP A C 1
ATOM 570 O O . ASP A 1 80 ? 0.105 12.365 -18.400 1.00 90.38 80 ASP A O 1
ATOM 574 N N . PRO A 1 81 ? -0.750 10.718 -19.682 1.00 89.81 81 PRO A N 1
ATOM 575 C CA . PRO A 1 81 ? -0.234 11.256 -20.938 1.00 89.81 81 PRO A CA 1
ATOM 576 C C . PRO A 1 81 ? -0.842 12.617 -21.303 1.00 89.81 81 PRO A C 1
ATOM 578 O O . PRO A 1 81 ? -0.181 13.406 -21.978 1.00 89.81 81 PRO A O 1
ATOM 581 N N . ASP A 1 82 ? -2.051 12.919 -20.822 1.00 91.94 82 ASP A N 1
ATOM 582 C CA . ASP A 1 82 ? -2.761 14.158 -21.143 1.00 91.94 82 ASP A CA 1
ATOM 583 C C . ASP A 1 82 ? -2.343 15.314 -20.225 1.00 91.94 82 ASP A C 1
ATOM 585 O O . ASP A 1 82 ? -2.149 16.448 -20.665 1.00 91.94 82 ASP A O 1
ATOM 589 N N . THR A 1 83 ? -2.195 15.039 -18.929 1.00 91.62 83 THR A N 1
ATOM 590 C CA . THR A 1 83 ? -1.926 16.064 -17.907 1.00 91.62 83 THR A CA 1
ATOM 591 C C . THR A 1 83 ? -0.461 16.133 -17.481 1.00 91.62 83 THR A C 1
ATOM 593 O O . THR A 1 83 ? -0.053 17.094 -16.825 1.00 91.62 83 THR A O 1
ATOM 596 N N . GLY A 1 84 ? 0.334 15.103 -17.780 1.00 88.88 84 GLY A N 1
ATOM 597 C CA . GLY A 1 84 ? 1.709 14.939 -17.302 1.00 88.88 84 GLY A CA 1
ATOM 598 C C . GLY A 1 84 ? 1.831 14.715 -15.790 1.00 88.88 84 GLY A C 1
ATOM 599 O O . GLY A 1 84 ? 2.948 14.598 -15.273 1.00 88.88 84 GLY A O 1
ATOM 600 N N . SER A 1 85 ? 0.715 14.660 -15.059 1.00 88.75 85 SER A N 1
ATOM 601 C CA . SER A 1 85 ? 0.705 14.391 -13.621 1.00 88.75 85 SER A CA 1
ATOM 602 C C . SER A 1 85 ? 1.040 12.930 -13.354 1.00 88.75 85 SER A C 1
ATOM 604 O O . SER A 1 85 ? 0.733 12.065 -14.165 1.00 88.75 85 SER A O 1
ATOM 606 N N . PHE A 1 86 ? 1.671 12.630 -12.219 1.00 89.31 86 PHE A N 1
ATOM 607 C CA . PHE A 1 86 ? 1.858 11.234 -11.830 1.00 89.31 86 PHE A CA 1
ATOM 608 C C . PHE A 1 86 ? 0.507 10.545 -11.626 1.00 89.31 86 PHE A C 1
ATOM 610 O O . PHE A 1 86 ? -0.382 11.103 -10.976 1.00 89.31 86 PHE A O 1
ATOM 617 N N . LEU A 1 87 ? 0.405 9.319 -12.135 1.00 82.44 87 LEU A N 1
ATOM 618 C CA . LEU A 1 87 ? -0.676 8.403 -11.800 1.00 82.44 87 LEU A CA 1
ATOM 619 C C . LEU A 1 87 ? -0.487 7.856 -10.382 1.00 82.44 87 LEU A C 1
ATOM 621 O O . LEU A 1 87 ? 0.551 8.086 -9.738 1.00 82.44 87 LEU A O 1
ATOM 625 N N . LEU A 1 88 ? -1.526 7.187 -9.880 1.00 83.75 88 LEU A N 1
ATOM 626 C CA . LEU A 1 88 ? -1.654 6.756 -8.488 1.00 83.75 88 LEU A CA 1
ATOM 627 C C . LEU A 1 88 ? -1.693 7.919 -7.501 1.00 83.75 88 LEU A C 1
ATOM 629 O O . LEU A 1 88 ? -0.958 7.917 -6.521 1.00 83.75 88 LEU A O 1
ATOM 633 N N . GLN A 1 89 ? -2.517 8.946 -7.710 1.00 84.12 89 GLN A N 1
ATOM 634 C CA . GLN A 1 89 ? -2.671 9.953 -6.651 1.00 84.12 89 GLN A CA 1
ATOM 635 C C . GLN A 1 89 ? -3.207 9.320 -5.370 1.00 84.12 89 GLN A C 1
ATOM 637 O O . GLN A 1 89 ? -2.743 9.696 -4.300 1.00 84.12 89 GLN A O 1
ATOM 642 N N . GLN A 1 90 ? -4.098 8.330 -5.492 1.00 88.31 90 GLN A N 1
ATOM 643 C CA . GLN A 1 90 ? -4.710 7.577 -4.401 1.00 88.31 90 GLN A CA 1
ATOM 644 C C . GLN A 1 90 ? -4.312 6.100 -4.460 1.00 88.31 90 GLN A C 1
ATOM 646 O O . GLN A 1 90 ? -5.084 5.258 -4.898 1.00 88.31 90 GLN A O 1
ATOM 651 N N . ILE A 1 91 ? -3.084 5.792 -4.041 1.00 92.12 91 ILE A N 1
ATOM 652 C CA . ILE A 1 91 ? -2.505 4.452 -4.208 1.00 92.12 91 ILE A CA 1
ATOM 653 C C . ILE A 1 91 ? -3.249 3.361 -3.423 1.00 92.12 91 ILE A C 1
ATOM 655 O O . ILE A 1 91 ? -3.281 2.225 -3.874 1.00 92.12 91 ILE A O 1
ATOM 659 N N . TYR A 1 92 ? -3.859 3.697 -2.280 1.00 95.19 92 TYR A N 1
ATOM 660 C CA . TYR A 1 92 ? -4.616 2.740 -1.471 1.00 95.19 92 TYR A CA 1
ATOM 661 C C . TYR A 1 92 ? -6.038 3.209 -1.192 1.00 95.19 92 TYR A C 1
ATOM 663 O O . TYR A 1 92 ? -6.272 4.387 -0.903 1.00 95.19 92 TYR A O 1
ATOM 671 N N . GLU A 1 93 ? -6.959 2.251 -1.158 1.00 95.38 93 GLU A N 1
ATOM 672 C CA . GLU A 1 93 ? -8.258 2.361 -0.501 1.00 95.38 93 GLU A CA 1
ATOM 673 C C . GLU A 1 93 ? -8.321 1.413 0.699 1.00 95.38 93 GLU A C 1
ATOM 675 O O . GLU A 1 93 ? -7.963 0.239 0.598 1.00 95.38 93 GLU A O 1
ATOM 680 N N . TYR A 1 94 ? -8.788 1.927 1.835 1.00 95.44 94 TYR A N 1
ATOM 681 C CA . TYR A 1 94 ? -8.997 1.165 3.058 1.00 95.44 94 TYR A CA 1
ATOM 682 C C . TYR A 1 94 ? -10.486 0.986 3.326 1.00 95.44 94 TYR A C 1
ATOM 684 O O . TYR A 1 94 ? -11.261 1.946 3.278 1.00 95.44 94 TYR A O 1
ATOM 692 N N . ARG A 1 95 ? -10.867 -0.250 3.647 1.00 95.94 95 ARG A N 1
ATOM 693 C CA . ARG A 1 95 ? -12.232 -0.633 4.016 1.00 95.94 95 ARG A CA 1
ATOM 694 C C . ARG A 1 95 ? -12.220 -1.406 5.323 1.00 95.94 95 ARG A C 1
ATOM 696 O O . ARG A 1 95 ? -11.341 -2.239 5.544 1.00 95.94 95 ARG A O 1
ATOM 703 N N . LEU A 1 96 ? -13.199 -1.140 6.180 1.00 95.94 96 LEU A N 1
ATOM 704 C CA . LEU A 1 96 ? -13.347 -1.811 7.467 1.00 95.94 96 LEU A CA 1
ATOM 705 C C . LEU A 1 96 ? -14.610 -2.665 7.465 1.00 95.94 96 LEU A C 1
ATOM 707 O O . LEU A 1 96 ? -15.687 -2.181 7.126 1.00 95.94 96 LEU A O 1
ATOM 711 N N . TYR A 1 97 ? -14.472 -3.915 7.885 1.00 96.25 97 TYR A N 1
ATOM 712 C CA . TYR A 1 97 ? -15.557 -4.882 7.983 1.00 96.25 97 TYR A CA 1
ATOM 713 C C . TYR A 1 97 ? -15.689 -5.409 9.409 1.00 96.25 97 TYR A C 1
ATOM 715 O O . TYR A 1 97 ? -14.692 -5.513 10.132 1.00 96.25 97 TYR A O 1
ATOM 723 N N . ASP A 1 98 ? -16.909 -5.771 9.794 1.00 94.94 98 ASP A N 1
ATOM 724 C CA . ASP A 1 98 ? -17.166 -6.543 11.006 1.00 94.94 98 ASP A CA 1
ATOM 725 C C . ASP A 1 98 ? -16.910 -8.046 10.790 1.00 94.94 98 ASP A C 1
ATOM 727 O O . ASP A 1 98 ? -16.464 -8.490 9.726 1.00 94.94 98 ASP A O 1
ATOM 731 N N . VAL A 1 99 ? -17.169 -8.836 11.834 1.00 89.31 99 VAL A N 1
ATOM 732 C CA . VAL A 1 99 ? -16.996 -10.295 11.826 1.00 89.31 99 VAL A CA 1
ATOM 733 C C . VAL A 1 99 ? -17.935 -11.013 10.850 1.00 89.31 99 VAL A C 1
ATOM 735 O O . VAL A 1 99 ? -17.593 -12.091 10.364 1.00 89.31 99 VAL A O 1
ATOM 738 N N . ASP A 1 100 ? -19.081 -10.411 10.532 1.00 91.00 100 ASP A N 1
ATOM 739 C CA . ASP A 1 100 ? -20.075 -10.954 9.606 1.00 91.00 100 ASP A CA 1
ATOM 740 C C . ASP A 1 100 ? -19.778 -10.545 8.149 1.00 91.00 100 ASP A C 1
ATOM 742 O O . ASP A 1 100 ? -20.475 -10.955 7.218 1.00 91.00 100 ASP A O 1
ATOM 746 N N . GLY A 1 101 ? -18.714 -9.763 7.930 1.00 92.44 101 GLY A N 1
ATOM 747 C CA . GLY A 1 101 ? -18.298 -9.276 6.620 1.00 92.44 101 GLY A CA 1
ATOM 748 C C . GLY A 1 101 ? -19.088 -8.061 6.139 1.00 92.44 101 GLY A C 1
ATOM 749 O O . GLY A 1 101 ? -19.000 -7.717 4.958 1.00 92.44 101 GLY A O 1
ATOM 750 N N . VAL A 1 102 ? -19.839 -7.400 7.022 1.00 93.88 102 VAL A N 1
ATOM 751 C CA . VAL A 1 102 ? -20.550 -6.157 6.715 1.00 93.88 102 VAL A CA 1
ATOM 752 C C . VAL A 1 102 ? -19.568 -4.992 6.794 1.00 93.88 102 VAL A C 1
ATOM 754 O O . VAL A 1 102 ? -18.795 -4.870 7.741 1.00 93.88 102 VAL A O 1
ATOM 757 N N . GLU A 1 103 ? -19.575 -4.133 5.775 1.00 93.38 103 GLU A N 1
ATOM 758 C CA . GLU A 1 103 ? -18.740 -2.929 5.749 1.00 93.38 103 GLU A CA 1
ATOM 759 C C . GLU A 1 103 ? -19.252 -1.919 6.785 1.00 93.38 103 GLU A C 1
ATOM 761 O O . GLU A 1 103 ? -20.408 -1.499 6.749 1.00 93.38 103 GLU A O 1
ATOM 766 N N . ILE A 1 104 ? -18.385 -1.556 7.728 1.00 89.00 104 ILE A N 1
ATOM 767 C CA . ILE A 1 104 ? -18.705 -0.721 8.890 1.00 89.00 104 ILE A CA 1
ATOM 768 C C . ILE A 1 104 ? -18.686 0.767 8.533 1.00 89.00 104 ILE A C 1
ATOM 770 O O . ILE A 1 104 ? -19.494 1.551 9.034 1.00 89.00 104 ILE A O 1
ATOM 774 N N . GLU A 1 105 ? -17.734 1.172 7.697 1.00 70.56 105 GLU A N 1
ATOM 775 C CA . GLU A 1 105 ? -17.517 2.564 7.327 1.00 70.56 105 GLU A CA 1
ATOM 776 C C . GLU A 1 105 ? -17.803 2.732 5.830 1.00 70.56 105 GLU A C 1
ATOM 778 O O . GLU A 1 105 ? -16.988 2.311 5.013 1.00 70.56 105 GLU A O 1
ATOM 783 N N . PRO A 1 106 ? -18.927 3.359 5.429 1.00 62.12 106 PRO A N 1
ATOM 784 C CA . PRO A 1 106 ? -19.202 3.582 4.012 1.00 62.12 106 PRO A CA 1
ATOM 785 C C . PRO A 1 106 ? -18.274 4.644 3.397 1.00 62.12 106 PRO A C 1
ATOM 787 O O . PRO A 1 106 ? -18.178 4.740 2.171 1.00 62.12 106 PRO A O 1
ATOM 790 N N . SER A 1 107 ? -17.588 5.461 4.214 1.00 64.31 107 SER A N 1
ATOM 791 C CA . SER A 1 107 ? -16.544 6.364 3.724 1.00 64.31 107 SER A CA 1
ATOM 792 C C . SER A 1 107 ? -15.233 5.615 3.534 1.00 64.31 107 SER A C 1
ATOM 794 O O . SER A 1 107 ? -14.421 5.479 4.445 1.00 64.31 107 SER A O 1
ATOM 796 N N . ARG A 1 108 ? -15.020 5.178 2.295 1.00 82.06 108 ARG A N 1
ATOM 797 C CA . ARG A 1 108 ? -13.749 4.653 1.791 1.00 82.06 108 ARG A CA 1
ATOM 798 C C . ARG A 1 108 ? -12.634 5.654 2.078 1.00 82.06 108 ARG A C 1
ATOM 800 O O . ARG A 1 108 ? -12.565 6.713 1.447 1.00 82.06 108 ARG A O 1
ATOM 807 N N . THR A 1 109 ? -11.765 5.334 3.033 1.00 87.81 109 THR A N 1
ATOM 808 C CA . THR A 1 109 ? -10.594 6.170 3.295 1.00 87.81 109 THR A CA 1
ATOM 809 C C . THR A 1 109 ? -9.551 5.860 2.240 1.00 87.81 109 THR A C 1
ATOM 811 O O . THR A 1 109 ? -9.116 4.719 2.102 1.00 87.81 109 THR A O 1
ATOM 814 N N . ARG A 1 110 ? -9.153 6.878 1.479 1.00 90.62 110 ARG A N 1
ATOM 815 C CA . ARG A 1 110 ? -8.115 6.739 0.463 1.00 90.62 110 ARG A CA 1
ATOM 816 C C . ARG A 1 110 ? -6.839 7.422 0.894 1.00 90.62 110 ARG A C 1
ATOM 818 O O . ARG A 1 110 ? -6.839 8.524 1.449 1.00 90.62 110 ARG A O 1
ATOM 825 N N . LYS A 1 111 ? -5.735 6.762 0.594 1.00 88.44 111 LYS A N 1
ATOM 826 C CA . LYS A 1 111 ? -4.408 7.280 0.847 1.00 88.44 111 LYS A CA 1
ATOM 827 C C . LYS A 1 111 ? -3.876 7.971 -0.385 1.00 88.44 111 LYS A C 1
ATOM 829 O O . LYS A 1 111 ? -3.639 7.324 -1.402 1.00 88.44 111 LYS A O 1
ATOM 834 N N . ASN A 1 112 ? -3.528 9.241 -0.223 1.00 85.50 112 ASN A N 1
ATOM 835 C CA . ASN A 1 112 ? -2.740 9.913 -1.236 1.00 85.50 112 ASN A CA 1
ATOM 836 C C . ASN A 1 112 ? -1.279 9.432 -1.194 1.00 85.50 112 ASN A C 1
ATOM 838 O O . ASN A 1 112 ? -0.683 9.347 -0.109 1.00 85.50 112 ASN A O 1
ATOM 842 N N . THR A 1 113 ? -0.687 9.144 -2.356 1.00 81.38 113 THR A N 1
ATOM 843 C CA . THR A 1 113 ? 0.761 8.923 -2.444 1.00 81.38 113 THR A CA 1
ATOM 844 C C . THR A 1 113 ? 1.486 10.197 -2.849 1.00 81.38 113 THR A C 1
ATOM 846 O O . THR A 1 113 ? 1.156 10.865 -3.831 1.00 81.38 113 THR A O 1
ATOM 849 N N . ILE A 1 114 ? 2.493 10.545 -2.057 1.00 78.94 114 ILE A N 1
ATOM 850 C CA . ILE A 1 114 ? 3.360 11.694 -2.322 1.00 78.94 114 ILE A CA 1
ATOM 851 C C . ILE A 1 114 ? 4.582 11.224 -3.114 1.00 78.94 114 ILE A C 1
ATOM 853 O O . ILE A 1 114 ? 5.033 11.923 -4.021 1.00 78.94 114 ILE A O 1
ATOM 857 N N . CYS A 1 115 ? 5.074 10.019 -2.826 1.00 90.44 115 CYS A N 1
ATOM 858 C CA . CYS A 1 115 ? 6.220 9.437 -3.497 1.00 90.44 115 CYS A CA 1
ATOM 859 C C . CYS A 1 115 ? 6.157 7.917 -3.541 1.00 90.44 115 CYS A C 1
ATOM 861 O O . CYS A 1 115 ? 5.537 7.306 -2.675 1.00 90.44 115 CYS A O 1
ATOM 863 N N . THR A 1 116 ? 6.847 7.359 -4.532 1.00 94.69 116 THR A N 1
ATOM 864 C CA . THR A 1 116 ? 7.111 5.926 -4.657 1.00 94.69 116 THR A CA 1
ATOM 865 C C . THR A 1 116 ? 8.617 5.720 -4.760 1.00 94.69 116 THR A C 1
ATOM 867 O O . THR A 1 116 ? 9.243 6.319 -5.642 1.00 94.69 116 THR A O 1
ATOM 870 N N . ILE A 1 117 ? 9.202 4.977 -3.820 1.00 96.00 117 ILE A N 1
ATOM 871 C CA . ILE A 1 117 ? 10.659 4.870 -3.651 1.00 96.00 117 ILE A CA 1
ATOM 872 C C . ILE A 1 117 ? 11.097 3.449 -3.302 1.00 96.00 117 ILE A C 1
ATOM 874 O O . ILE A 1 117 ? 10.309 2.659 -2.790 1.00 96.00 117 ILE A O 1
ATOM 878 N N . ASP A 1 118 ? 12.395 3.188 -3.445 1.00 97.12 118 ASP A N 1
ATOM 879 C CA . ASP A 1 118 ? 13.034 2.050 -2.790 1.00 97.12 118 ASP A CA 1
ATOM 880 C C . ASP A 1 118 ? 13.379 2.433 -1.343 1.00 97.12 118 ASP A C 1
ATOM 882 O O . ASP A 1 118 ? 14.319 3.202 -1.105 1.00 97.12 118 ASP A O 1
ATOM 886 N N . ASP A 1 119 ? 12.632 1.936 -0.351 1.00 94.31 119 ASP A N 1
ATOM 887 C CA . ASP A 1 119 ? 12.936 2.244 1.052 1.00 94.31 119 ASP A CA 1
ATOM 888 C C . ASP A 1 119 ? 14.258 1.568 1.461 1.00 94.31 119 ASP A C 1
ATOM 890 O O . ASP A 1 119 ? 14.327 0.372 1.725 1.00 94.31 119 ASP A O 1
ATOM 894 N N . GLY A 1 120 ? 15.340 2.340 1.574 1.00 90.62 120 GLY A N 1
ATOM 895 C CA . GLY A 1 120 ? 16.649 1.813 1.970 1.00 90.62 120 GLY A CA 1
ATOM 896 C C . GLY A 1 120 ? 16.697 1.171 3.367 1.00 90.62 120 GLY A C 1
ATOM 897 O O . GLY A 1 120 ? 17.613 0.399 3.642 1.00 90.62 120 GLY A O 1
ATOM 898 N N . ALA A 1 121 ? 15.748 1.475 4.258 1.00 88.44 121 ALA A N 1
ATOM 899 C CA . ALA A 1 121 ? 15.722 0.952 5.623 1.00 88.44 121 ALA A CA 1
ATOM 900 C C . ALA A 1 121 ? 14.891 -0.330 5.770 1.00 88.44 121 ALA A C 1
ATOM 902 O O . ALA A 1 121 ? 15.193 -1.153 6.635 1.00 88.44 121 ALA A O 1
ATOM 903 N N . ARG A 1 122 ? 13.824 -0.481 4.976 1.00 87.00 122 ARG A N 1
ATOM 904 C CA . ARG A 1 122 ? 12.841 -1.577 5.117 1.00 87.00 122 ARG A CA 1
ATOM 905 C C . ARG A 1 122 ? 12.451 -2.245 3.801 1.00 87.00 122 ARG A C 1
ATOM 907 O O . ARG A 1 122 ? 11.710 -3.219 3.816 1.00 87.00 122 ARG A O 1
ATOM 914 N N . GLY A 1 123 ? 12.923 -1.706 2.687 1.00 87.50 123 GLY A N 1
ATOM 915 C CA . GLY A 1 123 ? 12.467 -2.032 1.348 1.00 87.50 123 GLY A CA 1
ATOM 916 C C . GLY A 1 123 ? 13.192 -3.198 0.701 1.00 87.50 123 GLY A C 1
ATOM 917 O O . GLY A 1 123 ? 12.667 -3.728 -0.259 1.00 87.50 123 GLY A O 1
ATOM 918 N N . ASN A 1 124 ? 14.345 -3.655 1.198 1.00 92.38 124 ASN A N 1
ATOM 919 C CA . ASN A 1 124 ? 14.966 -4.872 0.662 1.00 92.38 124 ASN A CA 1
ATOM 920 C C . ASN A 1 124 ? 14.255 -6.126 1.206 1.00 92.38 124 ASN A C 1
ATOM 922 O O . ASN A 1 124 ? 14.726 -6.751 2.158 1.00 92.38 124 ASN A O 1
ATOM 926 N N . VAL A 1 125 ? 13.085 -6.432 0.643 1.00 94.25 125 VAL A N 1
ATOM 927 C CA . VAL A 1 125 ? 12.178 -7.488 1.118 1.00 94.25 125 VAL A CA 1
ATOM 928 C C . VAL A 1 125 ? 12.364 -8.815 0.385 1.00 94.25 125 VAL A C 1
ATOM 930 O O . VAL A 1 125 ? 12.198 -9.862 1.008 1.00 94.25 125 VAL A O 1
ATOM 933 N N . TYR A 1 126 ? 12.777 -8.790 -0.888 1.00 95.00 126 TYR A N 1
ATOM 934 C CA . TYR A 1 126 ? 13.009 -9.991 -1.696 1.00 95.00 126 TYR A CA 1
ATOM 935 C C . TYR A 1 126 ? 14.385 -9.963 -2.386 1.00 95.00 126 TYR A C 1
ATOM 937 O O . TYR A 1 126 ? 14.471 -9.818 -3.609 1.00 95.00 126 TYR A O 1
ATOM 945 N N . PRO A 1 127 ? 15.484 -10.178 -1.632 1.00 95.25 127 PRO A N 1
ATOM 946 C CA . PRO A 1 127 ? 16.838 -10.164 -2.192 1.00 95.25 127 PRO A CA 1
ATOM 947 C C . PRO A 1 127 ? 17.069 -11.198 -3.303 1.00 95.25 127 PRO A C 1
ATOM 949 O O . PRO A 1 127 ? 17.984 -11.042 -4.104 1.00 95.25 127 PRO A O 1
ATOM 952 N N . CYS A 1 128 ? 16.277 -12.277 -3.346 1.00 94.19 128 CYS A N 1
ATOM 953 C CA . CYS A 1 128 ? 16.472 -13.374 -4.294 1.00 94.19 128 CYS A CA 1
ATOM 954 C C . CYS A 1 128 ? 16.114 -13.006 -5.750 1.00 94.19 128 CYS A C 1
ATOM 956 O O . CYS A 1 128 ? 16.657 -13.607 -6.675 1.00 94.19 128 CYS A O 1
ATOM 958 N N . ILE A 1 129 ? 15.217 -12.030 -5.949 1.00 93.31 129 ILE A N 1
ATOM 959 C CA . ILE A 1 129 ? 14.790 -11.525 -7.268 1.00 93.31 129 ILE A CA 1
ATOM 960 C C . ILE A 1 129 ? 15.332 -10.120 -7.558 1.00 93.31 129 ILE A C 1
ATOM 962 O O . ILE A 1 129 ? 14.977 -9.515 -8.566 1.00 93.31 129 ILE A O 1
ATOM 966 N N . GLN A 1 130 ? 16.158 -9.585 -6.659 1.00 94.56 130 GLN A N 1
ATOM 967 C CA . GLN A 1 130 ? 16.724 -8.253 -6.775 1.00 94.56 130 GLN A CA 1
ATOM 968 C C . GLN A 1 130 ? 17.810 -8.227 -7.857 1.00 94.56 130 GLN A C 1
ATOM 970 O O . GLN A 1 130 ? 18.832 -8.902 -7.736 1.00 94.56 130 GLN A O 1
ATOM 975 N N . ASP A 1 131 ? 17.635 -7.379 -8.870 1.00 90.19 131 ASP A N 1
ATOM 976 C CA . ASP A 1 131 ? 18.616 -7.236 -9.955 1.00 90.19 131 ASP A CA 1
ATOM 977 C C . ASP A 1 131 ? 19.691 -6.171 -9.646 1.00 90.19 131 ASP A C 1
ATOM 979 O O . ASP A 1 131 ? 20.816 -6.233 -10.149 1.00 90.19 131 ASP A O 1
ATOM 983 N N . HIS A 1 132 ? 19.379 -5.192 -8.790 1.00 95.19 132 HIS A N 1
ATOM 984 C CA . HIS A 1 132 ? 20.290 -4.108 -8.407 1.00 95.19 132 HIS A CA 1
ATOM 985 C C . HIS A 1 132 ? 19.924 -3.454 -7.069 1.00 95.19 132 HIS A C 1
ATOM 987 O O . HIS A 1 132 ? 18.867 -3.694 -6.487 1.00 95.19 132 HIS A O 1
ATOM 993 N N . GLY A 1 133 ? 20.819 -2.599 -6.562 1.00 95.56 133 GLY A N 1
ATOM 994 C CA . GLY A 1 133 ? 20.555 -1.732 -5.407 1.00 95.56 133 GLY A CA 1
ATOM 995 C C . GLY A 1 133 ? 19.424 -0.715 -5.650 1.00 95.56 133 GLY A C 1
ATOM 996 O O . GLY A 1 133 ? 18.922 -0.628 -6.773 1.00 95.56 133 GLY A O 1
ATOM 997 N N . PRO A 1 134 ? 19.061 0.086 -4.633 1.00 95.75 134 PRO A N 1
ATOM 998 C CA . PRO A 1 134 ? 17.939 1.017 -4.732 1.00 95.75 134 PRO A CA 1
ATOM 999 C C . PRO A 1 134 ? 18.226 2.092 -5.794 1.00 95.75 134 PRO A C 1
ATOM 1001 O O . PRO A 1 134 ? 19.309 2.685 -5.794 1.00 95.75 134 PRO A O 1
ATOM 1004 N N . GLN A 1 135 ? 17.276 2.330 -6.697 1.00 96.00 135 GLN A N 1
ATOM 1005 C CA . GLN A 1 135 ? 17.354 3.305 -7.795 1.00 96.00 135 GLN A CA 1
ATOM 1006 C C . GLN A 1 135 ? 16.360 4.457 -7.622 1.00 96.00 135 GLN A C 1
ATOM 1008 O O . GLN A 1 135 ? 16.644 5.591 -8.018 1.00 96.00 135 GLN A O 1
ATOM 1013 N N . PHE A 1 136 ? 15.196 4.188 -7.031 1.00 96.56 136 PHE A N 1
ATOM 1014 C CA . PHE A 1 136 ? 14.108 5.154 -6.951 1.00 96.56 136 PHE A CA 1
ATOM 1015 C C . PHE A 1 136 ? 14.141 5.945 -5.647 1.00 96.56 136 PHE A C 1
ATOM 1017 O O . PHE A 1 136 ? 14.351 5.412 -4.559 1.00 96.56 136 PHE A O 1
ATOM 1024 N N . THR A 1 137 ? 13.906 7.253 -5.756 1.00 94.81 137 THR A N 1
ATOM 1025 C CA . THR A 1 137 ? 13.899 8.187 -4.621 1.00 94.81 137 THR A CA 1
ATOM 1026 C C . THR A 1 137 ? 12.696 9.117 -4.713 1.00 94.81 137 THR A C 1
ATOM 1028 O O . THR A 1 137 ? 11.978 9.136 -5.708 1.00 94.81 137 THR A O 1
ATOM 1031 N N . CYS A 1 138 ? 12.445 9.919 -3.677 1.00 91.31 138 CYS A N 1
ATOM 1032 C CA . CYS A 1 138 ? 11.366 10.909 -3.681 1.00 91.31 138 CYS A CA 1
ATOM 1033 C C . CYS A 1 138 ? 11.778 12.135 -4.522 1.00 91.31 138 CYS A C 1
ATOM 1035 O O . CYS A 1 138 ? 12.010 13.229 -4.012 1.00 91.31 138 CYS A O 1
ATOM 1037 N N . SER A 1 139 ? 11.948 11.920 -5.827 1.00 89.44 139 SER A N 1
ATOM 1038 C CA . SER A 1 139 ? 12.350 12.920 -6.814 1.00 89.44 139 SER A CA 1
ATOM 1039 C C . SER A 1 139 ? 11.164 13.298 -7.704 1.00 89.44 139 SER A C 1
ATOM 1041 O O . SER A 1 139 ? 10.309 12.456 -7.982 1.00 89.44 139 SER A O 1
ATOM 1043 N N . PRO A 1 140 ? 11.092 14.531 -8.232 1.00 83.88 140 PRO A N 1
ATOM 1044 C CA . PRO A 1 140 ? 10.103 14.879 -9.246 1.00 83.88 140 PRO A CA 1
ATOM 1045 C C . PRO A 1 140 ? 10.224 14.064 -10.540 1.00 83.88 140 PRO A C 1
ATOM 1047 O O . PRO A 1 140 ? 9.268 14.037 -11.304 1.00 83.88 140 PRO A O 1
ATOM 1050 N N . PHE A 1 141 ? 11.370 13.431 -10.816 1.00 84.31 141 PHE A N 1
ATOM 1051 C CA . PHE A 1 141 ? 11.654 12.816 -12.120 1.00 84.31 141 PHE A CA 1
ATOM 1052 C C . PHE A 1 141 ? 11.760 11.293 -12.092 1.00 84.31 141 PHE A C 1
ATOM 1054 O O . PHE A 1 141 ? 11.438 10.658 -13.09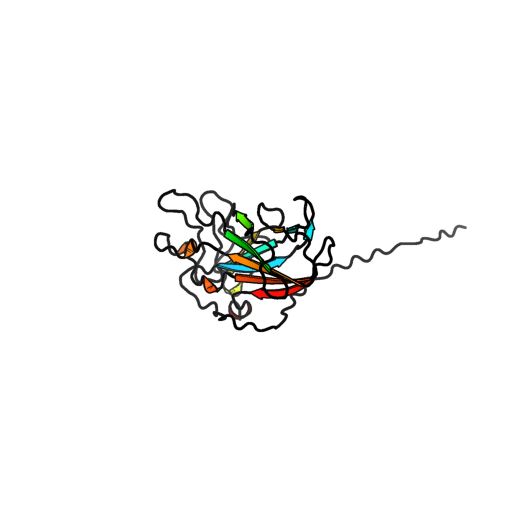0 1.00 84.31 141 PHE A O 1
ATOM 1061 N N . VAL A 1 142 ? 12.207 10.715 -10.977 1.00 88.81 142 VAL A N 1
ATOM 1062 C CA . VAL A 1 142 ? 12.514 9.282 -10.869 1.00 88.81 142 VAL A CA 1
ATOM 1063 C C . VAL A 1 142 ? 11.851 8.749 -9.609 1.00 88.81 142 VAL A C 1
ATOM 1065 O O . VAL A 1 142 ? 12.368 8.953 -8.516 1.00 88.81 142 VAL A O 1
ATOM 1068 N N . GLN A 1 143 ? 10.690 8.120 -9.776 1.00 94.88 143 GLN A N 1
ATOM 1069 C CA . GLN A 1 143 ? 9.922 7.457 -8.721 1.00 94.88 143 GLN A CA 1
ATOM 1070 C C . GLN A 1 143 ? 9.500 6.082 -9.210 1.00 94.88 143 GLN A C 1
ATOM 1072 O O . GLN A 1 143 ? 9.232 5.907 -10.400 1.00 94.88 143 GLN A O 1
ATOM 1077 N N . GLY A 1 144 ? 9.418 5.133 -8.294 1.00 96.25 144 GLY A N 1
ATOM 1078 C CA . GLY A 1 144 ? 9.241 3.742 -8.649 1.00 96.25 144 GLY A CA 1
ATOM 1079 C C . GLY A 1 144 ? 9.584 2.799 -7.511 1.00 96.25 144 GLY A C 1
ATOM 1080 O O . GLY A 1 144 ? 9.907 3.248 -6.412 1.00 96.25 144 GLY A O 1
ATOM 1081 N N . ILE A 1 145 ? 9.495 1.507 -7.800 1.00 97.38 145 ILE A N 1
ATOM 1082 C CA . ILE A 1 145 ? 9.891 0.422 -6.904 1.00 97.38 145 ILE A CA 1
ATOM 1083 C C . ILE A 1 145 ? 10.693 -0.567 -7.741 1.00 97.38 145 ILE A C 1
ATOM 1085 O O . ILE A 1 145 ? 10.172 -1.185 -8.676 1.00 97.38 145 ILE A O 1
ATOM 1089 N N . SER A 1 146 ? 11.972 -0.692 -7.418 1.00 97.50 146 SER A N 1
ATOM 1090 C CA . SER A 1 146 ? 12.877 -1.636 -8.051 1.00 97.50 146 SER A CA 1
ATOM 1091 C C . SER A 1 146 ? 12.385 -3.060 -7.820 1.00 97.50 146 SER A C 1
ATOM 1093 O O . SER A 1 146 ? 11.765 -3.367 -6.799 1.00 97.50 146 SER A O 1
ATOM 1095 N N . ARG A 1 147 ? 12.673 -3.963 -8.751 1.00 96.12 147 ARG A N 1
ATOM 1096 C CA . ARG A 1 147 ? 12.327 -5.376 -8.582 1.00 96.12 147 ARG A CA 1
ATOM 1097 C C . ARG A 1 147 ? 12.960 -5.952 -7.308 1.00 96.12 147 ARG A C 1
ATOM 1099 O O . ARG A 1 147 ? 14.154 -5.775 -7.059 1.00 96.12 147 ARG A O 1
ATOM 1106 N N . GLY A 1 148 ? 12.152 -6.628 -6.493 1.00 95.56 148 GLY A N 1
ATOM 1107 C CA . GLY A 1 148 ? 12.547 -7.179 -5.193 1.00 95.56 148 GLY A CA 1
ATOM 1108 C C . GLY A 1 148 ? 12.613 -6.161 -4.049 1.00 95.56 148 GLY A C 1
ATOM 1109 O O . GLY A 1 148 ? 12.850 -6.547 -2.898 1.00 95.56 148 GLY A O 1
ATOM 1110 N N . TRP A 1 149 ? 12.376 -4.880 -4.344 1.00 97.62 149 TRP A N 1
ATOM 1111 C CA . TRP A 1 149 ? 12.288 -3.815 -3.355 1.00 97.62 149 TRP A CA 1
ATOM 1112 C C . TRP A 1 149 ? 10.839 -3.513 -2.960 1.00 97.62 149 TRP A C 1
ATOM 1114 O O . TRP A 1 149 ? 9.885 -3.967 -3.595 1.00 97.62 149 TRP A O 1
ATOM 1124 N N . ALA A 1 150 ? 10.685 -2.727 -1.897 1.00 96.94 150 ALA A N 1
ATOM 1125 C CA . ALA A 1 150 ? 9.418 -2.206 -1.426 1.00 96.94 150 ALA A CA 1
ATOM 1126 C C . ALA A 1 150 ? 9.507 -0.733 -1.014 1.00 96.94 150 ALA A C 1
ATOM 1128 O O . ALA A 1 150 ? 10.531 -0.259 -0.513 1.00 96.94 150 ALA A O 1
ATOM 1129 N N . ASP A 1 151 ? 8.380 -0.047 -1.174 1.00 95.81 151 ASP A N 1
ATOM 1130 C CA . ASP A 1 151 ? 8.102 1.263 -0.598 1.00 95.81 151 ASP A CA 1
ATOM 1131 C C . ASP A 1 151 ? 7.351 1.101 0.729 1.00 95.81 151 ASP A C 1
ATOM 1133 O O . ASP A 1 151 ? 6.508 0.215 0.883 1.00 95.81 151 ASP A O 1
ATOM 1137 N N . SER A 1 152 ? 7.635 1.971 1.692 1.00 93.62 152 SER A N 1
ATOM 1138 C CA . SER A 1 152 ? 7.092 1.933 3.048 1.00 93.62 152 SER A CA 1
ATOM 1139 C C . SER A 1 152 ? 6.286 3.182 3.333 1.00 93.62 152 SER A C 1
ATOM 1141 O O . SER A 1 152 ? 6.809 4.294 3.461 1.00 93.62 152 SER A O 1
ATOM 1143 N N . TYR A 1 153 ? 4.988 2.994 3.531 1.00 92.75 153 TYR A N 1
ATOM 1144 C CA . TYR A 1 153 ? 4.102 4.071 3.919 1.00 92.75 153 TYR A CA 1
ATOM 1145 C C . TYR A 1 153 ? 3.904 4.089 5.428 1.00 92.75 153 TYR A C 1
ATOM 1147 O O . TYR A 1 153 ? 3.117 3.333 5.993 1.00 92.75 153 TYR A O 1
ATOM 1155 N N . PHE A 1 154 ? 4.616 5.004 6.082 1.00 92.00 154 PHE A N 1
ATOM 1156 C CA . PHE A 1 154 ? 4.548 5.208 7.525 1.00 92.00 154 PHE A CA 1
ATOM 1157 C C . PHE A 1 154 ? 3.185 5.754 7.991 1.00 92.00 154 PHE A C 1
ATOM 1159 O O . PHE A 1 154 ? 2.646 6.692 7.400 1.00 92.00 154 PHE A O 1
ATOM 1166 N N . ARG A 1 155 ? 2.685 5.263 9.132 1.00 90.81 155 ARG A N 1
ATOM 1167 C CA . ARG A 1 155 ? 1.403 5.629 9.774 1.00 90.81 155 ARG A CA 1
ATOM 1168 C C . ARG A 1 155 ? 1.165 7.126 10.010 1.00 90.81 155 ARG A C 1
ATOM 1170 O O . ARG A 1 155 ? 0.038 7.586 10.178 1.00 90.81 155 ARG A O 1
ATOM 1177 N N . GLY A 1 156 ? 2.238 7.915 10.060 1.00 86.75 156 GLY A N 1
ATOM 1178 C CA . GLY A 1 156 ? 2.164 9.368 10.208 1.00 86.75 156 GLY A CA 1
ATOM 1179 C C . GLY A 1 156 ? 1.746 10.113 8.938 1.00 86.75 156 GLY A C 1
ATOM 1180 O O . GLY A 1 156 ? 1.451 11.303 9.025 1.00 86.75 156 GLY A O 1
ATOM 1181 N N . LEU A 1 157 ? 1.725 9.447 7.780 1.00 90.12 157 LEU A N 1
ATOM 1182 C CA . LEU A 1 157 ? 1.385 10.060 6.499 1.00 90.12 157 LEU A CA 1
ATOM 1183 C C . LEU A 1 157 ? -0.119 10.344 6.376 1.00 90.12 157 LEU A C 1
ATOM 1185 O O . LEU A 1 157 ? -0.970 9.632 6.911 1.00 90.12 157 LEU A O 1
ATOM 1189 N N . THR A 1 158 ? -0.455 11.390 5.624 1.00 90.00 158 THR A N 1
ATOM 1190 C CA . THR A 1 158 ? -1.848 11.743 5.330 1.00 90.00 158 THR A CA 1
ATOM 1191 C C . THR A 1 158 ? -2.565 10.587 4.635 1.00 90.00 158 THR A C 1
ATOM 1193 O O . THR A 1 158 ? -2.056 10.015 3.672 1.00 90.00 158 THR A O 1
ATOM 1196 N N . GLY A 1 159 ? -3.755 10.257 5.138 1.00 90.88 159 GLY A N 1
ATOM 1197 C CA . GLY A 1 159 ? -4.577 9.158 4.635 1.00 90.88 159 GLY A CA 1
ATOM 1198 C C . GLY A 1 159 ? -4.074 7.764 5.010 1.00 90.88 159 GLY A C 1
ATOM 1199 O O . GLY A 1 159 ? -4.664 6.804 4.552 1.00 90.88 159 GLY A O 1
ATOM 1200 N N . GLN A 1 160 ? -3.017 7.623 5.823 1.00 93.69 160 GLN A N 1
ATOM 1201 C CA . GLN A 1 160 ? -2.515 6.332 6.318 1.00 93.69 160 GLN A CA 1
ATOM 1202 C C . GLN A 1 160 ? -3.225 5.920 7.624 1.00 93.69 160 GLN A C 1
ATOM 1204 O O . GLN A 1 160 ? -2.611 5.796 8.687 1.00 93.69 160 GLN A O 1
ATOM 1209 N N . TRP A 1 161 ? -4.550 5.804 7.567 1.00 94.56 161 TRP A N 1
ATOM 1210 C CA . TRP A 1 161 ? -5.391 5.468 8.714 1.00 94.56 161 TRP A CA 1
ATOM 1211 C C . TRP A 1 161 ? -6.797 5.045 8.273 1.00 94.56 161 TRP A C 1
ATOM 1213 O O . TRP A 1 161 ? -7.161 5.238 7.117 1.00 94.56 161 TRP A O 1
ATOM 1223 N N . ILE A 1 162 ? -7.590 4.503 9.198 1.00 95.19 162 ILE A N 1
ATOM 1224 C CA . ILE A 1 162 ? -9.035 4.287 9.033 1.00 95.19 162 ILE A CA 1
ATOM 1225 C C . ILE A 1 162 ? -9.777 4.587 10.342 1.00 95.19 162 ILE A C 1
ATOM 1227 O O . ILE A 1 162 ? -9.216 4.402 11.429 1.00 95.19 162 ILE A O 1
ATOM 1231 N N . SER A 1 163 ? -11.015 5.079 10.263 1.00 94.75 163 SER A N 1
ATOM 1232 C CA . SER A 1 163 ? -11.830 5.307 11.456 1.00 94.75 163 SER A CA 1
ATOM 1233 C C . SER A 1 163 ? -12.349 3.973 11.986 1.00 94.75 163 SER A C 1
ATOM 1235 O O . SER A 1 163 ? -12.856 3.143 11.241 1.00 94.75 163 SER A O 1
ATOM 1237 N N . LEU A 1 164 ? -12.245 3.755 13.294 1.00 94.75 164 LEU A N 1
ATOM 1238 C CA . LEU A 1 164 ? -12.902 2.621 13.949 1.00 94.75 164 LEU A CA 1
ATOM 1239 C C . LEU A 1 164 ? -14.311 2.995 14.429 1.00 94.75 164 LEU A C 1
ATOM 1241 O O . LEU A 1 164 ? -15.113 2.110 14.720 1.00 94.75 164 LEU A O 1
ATOM 1245 N N . GLY A 1 165 ? -14.633 4.292 14.511 1.00 91.69 165 GLY A N 1
ATOM 1246 C CA . GLY A 1 165 ? -15.886 4.773 15.094 1.00 91.69 165 GLY A CA 1
ATOM 1247 C C . GLY A 1 165 ? -16.103 4.218 16.507 1.00 91.69 165 GLY A C 1
ATOM 1248 O O . GLY A 1 165 ? -15.177 4.182 17.318 1.00 91.69 165 GLY A O 1
ATOM 1249 N N . ASP A 1 166 ? -17.320 3.745 16.775 1.00 92.50 166 ASP A N 1
ATOM 1250 C CA . ASP A 1 166 ? -17.684 3.087 18.039 1.00 92.50 166 ASP A CA 1
ATOM 1251 C C . ASP A 1 166 ? -17.496 1.559 18.007 1.00 92.50 166 ASP A C 1
ATOM 1253 O O . ASP A 1 166 ? -17.815 0.864 18.976 1.00 92.50 166 ASP A O 1
ATOM 1257 N N . ASN A 1 167 ? -16.977 1.019 16.902 1.00 94.56 167 ASN A N 1
ATOM 1258 C CA . ASN A 1 167 ? -16.885 -0.418 16.678 1.00 94.56 167 ASN A CA 1
ATOM 1259 C C . ASN A 1 167 ? -15.806 -1.046 17.557 1.00 94.56 167 ASN A C 1
ATOM 1261 O O . ASN A 1 167 ? -14.760 -0.453 17.824 1.00 94.56 167 ASN A O 1
ATOM 1265 N N . ARG A 1 168 ? -16.078 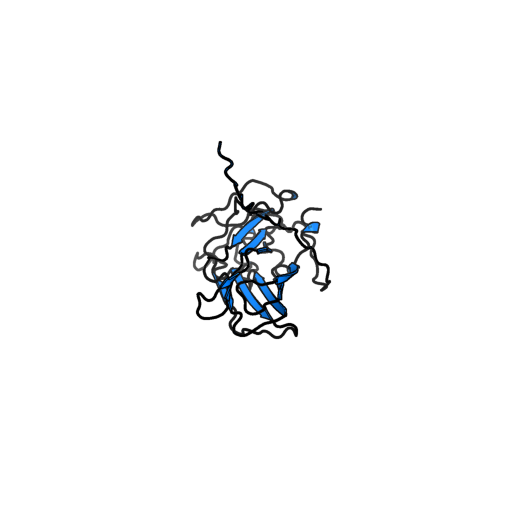-2.263 18.029 1.00 95.88 168 ARG A N 1
ATOM 1266 C CA . ARG A 1 168 ? -15.215 -3.057 18.912 1.00 95.88 168 ARG A CA 1
ATOM 1267 C C . ARG A 1 168 ? -15.392 -4.539 18.596 1.00 95.88 168 ARG A C 1
ATOM 1269 O O . ARG A 1 168 ? -16.381 -4.925 17.982 1.00 95.88 168 ARG A O 1
ATOM 1276 N N . GLY A 1 169 ? -14.476 -5.364 19.089 1.00 96.62 169 GLY A N 1
ATOM 1277 C CA . GLY A 1 169 ? -14.456 -6.803 18.839 1.00 96.62 169 GLY A CA 1
ATOM 1278 C C . GLY A 1 169 ? -13.581 -7.156 17.643 1.00 96.62 169 GLY A C 1
ATOM 1279 O O . GLY A 1 169 ? -12.592 -6.468 17.383 1.00 96.62 169 GLY A O 1
ATOM 1280 N N . SER A 1 170 ? -13.921 -8.249 16.965 1.00 97.81 170 SER A N 1
ATOM 1281 C CA . SER A 1 170 ? -13.191 -8.748 15.799 1.00 97.81 170 SER A CA 1
ATOM 1282 C C . SER A 1 170 ? -13.589 -7.980 14.544 1.00 97.81 170 SER A C 1
ATOM 1284 O O . SER A 1 170 ? -14.768 -7.887 14.207 1.00 97.81 170 SER A O 1
ATOM 1286 N N . LEU A 1 171 ? -12.587 -7.436 13.866 1.00 97.19 171 LEU A N 1
ATOM 1287 C CA . LEU A 1 171 ? -12.711 -6.576 12.700 1.00 97.19 171 LEU A CA 1
ATOM 1288 C C . LEU A 1 171 ? -11.772 -7.066 11.597 1.00 97.19 171 LEU A C 1
ATOM 1290 O O . LEU A 1 171 ? -10.756 -7.717 11.864 1.00 97.19 171 LEU A O 1
ATOM 1294 N N . ARG A 1 172 ? -12.086 -6.703 10.354 1.00 96.94 172 ARG A N 1
ATOM 1295 C CA . ARG A 1 172 ? -11.208 -6.905 9.201 1.00 96.94 172 ARG A CA 1
ATOM 1296 C C . ARG A 1 172 ? -10.948 -5.578 8.503 1.00 96.94 172 ARG A C 1
ATOM 1298 O O . ARG A 1 172 ? -11.867 -4.968 7.964 1.00 96.94 172 ARG A O 1
ATOM 1305 N N . LEU A 1 173 ? -9.687 -5.165 8.461 1.00 96.12 173 LEU A N 1
ATOM 1306 C CA . LEU A 1 173 ? -9.213 -4.112 7.569 1.00 96.12 173 LEU A CA 1
ATOM 1307 C C . LEU A 1 173 ? -8.839 -4.746 6.230 1.00 96.12 173 LEU A C 1
ATOM 1309 O O . LEU A 1 173 ? -8.053 -5.688 6.197 1.00 96.12 173 LEU A O 1
ATOM 1313 N N . GLN A 1 174 ? -9.363 -4.204 5.140 1.00 96.25 174 GLN A N 1
ATOM 1314 C CA . GLN A 1 174 ? -8.922 -4.499 3.784 1.00 96.25 174 GLN A CA 1
ATOM 1315 C C . GLN A 1 174 ? -8.205 -3.274 3.217 1.00 96.25 174 GLN A C 1
ATOM 1317 O O . GLN A 1 174 ? -8.753 -2.173 3.252 1.00 96.25 174 GLN A O 1
ATOM 1322 N N . ALA A 1 175 ? -7.001 -3.469 2.690 1.00 95.50 175 ALA A N 1
ATOM 1323 C CA . ALA A 1 175 ? -6.296 -2.493 1.876 1.00 95.50 175 ALA A CA 1
ATOM 1324 C C . ALA A 1 175 ? -6.282 -2.969 0.423 1.00 95.50 175 ALA A C 1
ATOM 1326 O O . ALA A 1 175 ? -5.961 -4.125 0.150 1.00 95.50 175 ALA A O 1
ATOM 1327 N N . ILE A 1 176 ? -6.649 -2.073 -0.488 1.00 95.75 176 ILE A N 1
ATOM 1328 C CA . ILE A 1 176 ? -6.699 -2.319 -1.928 1.00 95.75 176 ILE A CA 1
ATOM 1329 C C . ILE A 1 176 ? -5.697 -1.371 -2.575 1.00 95.75 176 ILE A C 1
ATOM 1331 O O . ILE A 1 176 ? -5.875 -0.153 -2.486 1.00 95.75 176 ILE A O 1
ATOM 1335 N N . LEU A 1 177 ? -4.641 -1.924 -3.162 1.00 95.19 177 LEU A N 1
ATOM 1336 C CA . LEU A 1 177 ? -3.689 -1.195 -3.989 1.00 95.19 177 LEU A CA 1
ATOM 1337 C C . LEU A 1 177 ? -4.330 -0.893 -5.350 1.00 95.19 177 LEU A C 1
ATOM 1339 O O . LEU A 1 177 ? -5.029 -1.736 -5.899 1.00 95.19 177 LEU A O 1
ATOM 1343 N N . ASP A 1 178 ? -4.106 0.312 -5.871 1.00 94.62 178 ASP A N 1
ATOM 1344 C CA . ASP A 1 178 ? -4.644 0.764 -7.162 1.00 94.62 178 ASP A CA 1
ATOM 1345 C C . ASP A 1 178 ? -6.162 0.503 -7.323 1.00 94.62 178 ASP A C 1
ATOM 1347 O O . ASP A 1 178 ? -6.608 -0.193 -8.236 1.00 94.62 178 ASP A O 1
ATOM 1351 N N . PRO A 1 179 ? -7.000 1.046 -6.419 1.00 93.56 179 PRO A N 1
ATOM 1352 C CA . PRO A 1 179 ? -8.426 0.717 -6.359 1.00 93.56 179 PRO A CA 1
ATOM 1353 C C . PRO A 1 179 ? -9.228 1.152 -7.597 1.00 93.56 179 PRO A C 1
ATOM 1355 O O . PRO A 1 179 ? -10.352 0.683 -7.780 1.00 93.56 179 PRO A O 1
ATOM 1358 N N . ASP A 1 180 ? -8.686 2.064 -8.409 1.00 93.25 180 ASP A N 1
ATOM 1359 C CA . ASP A 1 180 ? -9.321 2.582 -9.627 1.00 93.25 180 ASP A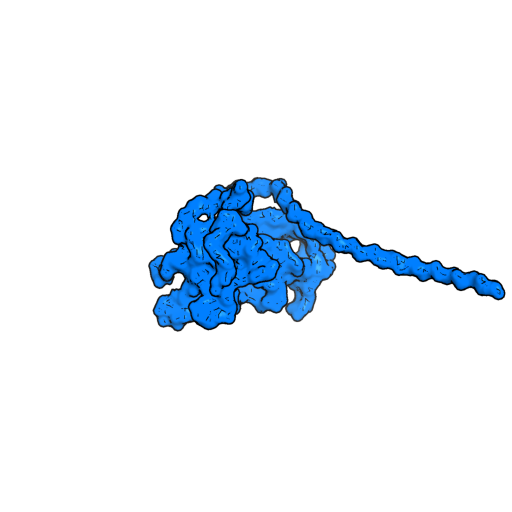 CA 1
ATOM 1360 C C . ASP A 1 180 ? -8.822 1.881 -10.901 1.00 93.25 180 ASP A C 1
ATOM 1362 O O . ASP A 1 180 ? -9.393 2.073 -11.976 1.00 93.25 180 ASP A O 1
ATOM 1366 N N . GLY A 1 181 ? -7.791 1.046 -10.775 1.00 92.75 181 GLY A N 1
ATOM 1367 C CA . GLY A 1 181 ? -7.181 0.322 -11.876 1.00 92.75 181 GLY A CA 1
ATOM 1368 C C . GLY A 1 181 ? -6.372 1.200 -12.840 1.00 92.75 181 GLY A C 1
ATOM 1369 O O . GLY A 1 181 ? -6.346 0.963 -14.055 1.00 92.75 181 GLY A O 1
ATOM 1370 N N . ASP A 1 182 ? -5.743 2.259 -12.324 1.00 92.38 182 ASP A N 1
ATOM 1371 C CA . ASP A 1 182 ? -4.964 3.204 -13.126 1.00 92.38 182 ASP A CA 1
ATOM 1372 C C . ASP A 1 182 ? -3.691 2.559 -13.697 1.00 92.38 182 ASP A C 1
ATOM 1374 O O . ASP A 1 182 ? -3.191 3.006 -14.733 1.00 92.38 182 ASP A O 1
ATOM 1378 N N . LEU A 1 183 ? -3.161 1.506 -13.065 1.00 92.06 183 LEU A N 1
ATOM 1379 C CA . LEU A 1 183 ? -1.964 0.800 -13.531 1.00 92.06 183 LEU A CA 1
ATOM 1380 C C . LEU A 1 183 ? -2.264 -0.256 -14.596 1.00 92.06 183 LEU A C 1
ATOM 1382 O O . LEU A 1 183 ? -1.340 -0.807 -15.189 1.00 92.06 183 LEU A O 1
ATOM 1386 N N . GLN A 1 184 ? -3.532 -0.535 -14.895 1.00 91.25 184 GLN A N 1
ATOM 1387 C CA . GLN A 1 184 ? -3.912 -1.470 -15.962 1.00 91.25 184 GLN A CA 1
ATOM 1388 C C . GLN A 1 184 ? -4.268 -0.741 -17.261 1.00 91.25 184 GLN A C 1
ATOM 1390 O O . GLN A 1 184 ? -4.531 -1.377 -18.287 1.00 91.25 184 GLN A O 1
ATOM 1395 N N . ARG A 1 185 ? -4.215 0.596 -17.243 1.00 89.56 185 ARG A N 1
ATOM 1396 C CA . ARG A 1 185 ? -4.324 1.458 -18.419 1.00 89.56 185 ARG A CA 1
ATOM 1397 C C . ARG A 1 185 ? -3.377 1.008 -19.538 1.00 89.56 185 ARG A C 1
ATOM 1399 O O . ARG A 1 185 ? -2.238 0.605 -19.310 1.00 89.56 185 ARG A O 1
ATOM 1406 N N . THR A 1 186 ? -3.850 1.087 -20.780 1.00 90.75 186 THR A N 1
ATOM 1407 C CA . THR A 1 186 ? -3.077 0.688 -21.972 1.00 90.75 186 THR A CA 1
ATOM 1408 C C . THR A 1 186 ? -2.334 1.848 -22.629 1.00 90.75 186 THR A C 1
ATOM 1410 O O . THR A 1 186 ? -1.553 1.629 -23.549 1.00 90.75 186 THR A O 1
ATOM 1413 N N . ASP A 1 187 ? -2.615 3.082 -22.215 1.00 91.00 187 ASP A N 1
ATOM 1414 C CA . ASP A 1 187 ? -1.997 4.310 -22.724 1.00 91.00 187 ASP A CA 1
ATOM 1415 C C . ASP A 1 187 ? -0.778 4.759 -21.901 1.00 91.00 187 ASP A C 1
ATOM 1417 O O . ASP A 1 187 ? -0.175 5.791 -22.195 1.00 91.00 187 ASP A O 1
ATOM 1421 N N . ILE A 1 188 ? -0.385 3.968 -20.900 1.00 92.38 188 ILE A N 1
ATOM 1422 C CA . ILE A 1 188 ? 0.812 4.183 -20.085 1.00 92.38 188 ILE A CA 1
ATOM 1423 C C . ILE A 1 188 ? 1.916 3.185 -20.474 1.00 92.38 188 ILE A C 1
ATOM 1425 O O . ILE A 1 188 ? 1.614 2.102 -20.980 1.00 92.38 188 ILE A O 1
ATOM 1429 N N . PRO A 1 189 ? 3.204 3.514 -20.256 1.00 92.19 189 PRO A N 1
ATOM 1430 C CA . PRO A 1 189 ? 4.300 2.592 -20.544 1.00 92.19 189 PRO A CA 1
ATOM 1431 C C . PRO A 1 189 ? 4.216 1.304 -19.720 1.00 92.19 189 PRO A C 1
ATOM 1433 O O . PRO A 1 189 ? 3.833 1.340 -18.554 1.00 92.19 189 PRO A O 1
ATOM 1436 N N . ASP A 1 190 ? 4.692 0.195 -20.285 1.00 93.44 190 ASP A N 1
ATOM 1437 C CA . ASP A 1 190 ? 4.749 -1.114 -19.618 1.00 93.44 190 ASP A CA 1
ATOM 1438 C C . ASP A 1 190 ? 5.512 -1.099 -18.282 1.00 93.44 190 ASP A C 1
ATOM 1440 O O . ASP A 1 190 ? 5.160 -1.830 -17.362 1.00 93.44 190 ASP A O 1
ATOM 1444 N N . SER A 1 191 ? 6.518 -0.232 -18.125 1.00 92.44 191 SER A N 1
ATOM 1445 C CA . SER A 1 191 ? 7.232 -0.060 -16.850 1.00 92.44 191 SER A CA 1
ATOM 1446 C C . SER A 1 191 ? 6.377 0.543 -15.736 1.00 92.44 191 SER A C 1
ATOM 1448 O O . SER A 1 191 ? 6.765 0.467 -14.578 1.00 92.44 191 SER A O 1
ATOM 1450 N N . GLY A 1 192 ? 5.234 1.142 -16.059 1.00 91.38 192 GLY A N 1
ATOM 1451 C CA . GLY A 1 192 ? 4.268 1.638 -15.085 1.00 91.38 192 GLY A CA 1
ATOM 1452 C C . GLY A 1 192 ? 3.010 0.787 -14.991 1.00 91.38 192 GLY A C 1
ATOM 1453 O O . GLY A 1 192 ? 2.087 1.193 -14.294 1.00 91.38 192 GLY A O 1
ATOM 1454 N N . ARG A 1 193 ? 2.937 -0.345 -15.698 1.00 92.88 193 ARG A N 1
ATOM 1455 C CA . ARG A 1 193 ? 1.767 -1.221 -15.659 1.00 92.88 193 ARG A CA 1
ATOM 1456 C C . ARG A 1 193 ? 1.920 -2.277 -14.585 1.00 92.88 193 ARG A C 1
ATOM 1458 O O . ARG A 1 193 ? 3.016 -2.779 -14.372 1.00 92.88 193 ARG A O 1
ATOM 1465 N N . ASP A 1 194 ? 0.819 -2.616 -13.941 1.00 90.75 194 ASP A N 1
ATOM 1466 C CA . ASP A 1 194 ? 0.780 -3.702 -12.971 1.00 90.75 194 ASP A CA 1
ATOM 1467 C C . ASP A 1 194 ? 0.290 -4.992 -13.645 1.00 90.75 194 ASP A C 1
ATOM 1469 O O . ASP A 1 194 ? -0.739 -5.005 -14.330 1.00 90.75 194 ASP A O 1
ATOM 1473 N N . ALA A 1 195 ? 1.079 -6.059 -13.514 1.00 89.38 195 ALA A N 1
ATOM 1474 C CA . ALA A 1 195 ? 0.875 -7.325 -14.206 1.00 89.38 195 ALA A CA 1
ATOM 1475 C C . ALA A 1 195 ? -0.349 -8.091 -13.698 1.00 89.38 195 ALA A C 1
ATOM 1477 O O . ALA A 1 195 ? -1.022 -8.757 -14.492 1.00 89.38 195 ALA A O 1
ATOM 1478 N N . THR A 1 196 ? -0.611 -8.013 -12.391 1.00 87.38 196 THR A N 1
ATOM 1479 C CA . THR A 1 196 ? -1.498 -8.946 -11.690 1.00 87.38 196 THR A CA 1
ATOM 1480 C C . THR A 1 196 ? -2.457 -8.192 -10.762 1.00 87.38 196 THR A C 1
ATOM 1482 O O . THR A 1 196 ? -2.421 -8.392 -9.556 1.00 87.38 196 THR A O 1
ATOM 1485 N N . PRO A 1 197 ? -3.408 -7.392 -11.279 1.00 85.56 197 PRO A N 1
ATOM 1486 C CA . PRO A 1 197 ? -4.297 -6.578 -10.437 1.00 85.56 197 PRO A CA 1
ATOM 1487 C C . PRO A 1 197 ? -5.102 -7.368 -9.387 1.00 85.56 197 PRO A C 1
ATOM 1489 O O . PRO A 1 197 ? -5.588 -6.799 -8.412 1.00 85.56 197 PRO A O 1
ATOM 1492 N N . ASP A 1 198 ? -5.253 -8.681 -9.562 1.00 89.25 198 ASP A N 1
ATOM 1493 C CA . ASP A 1 198 ? -5.987 -9.551 -8.643 1.00 89.25 198 ASP A CA 1
ATOM 1494 C C . ASP A 1 198 ? -5.243 -9.818 -7.318 1.00 89.25 198 ASP A C 1
ATOM 1496 O O . ASP A 1 198 ? -5.869 -10.249 -6.347 1.00 89.25 198 ASP A O 1
ATOM 1500 N N . ASN A 1 199 ? -3.931 -9.561 -7.245 1.00 91.25 199 ASN A N 1
ATOM 1501 C CA . ASN A 1 199 ? -3.133 -9.736 -6.024 1.00 91.25 199 ASN A CA 1
ATOM 1502 C C . ASN A 1 199 ? -2.967 -8.429 -5.211 1.00 91.25 199 ASN A C 1
ATOM 1504 O O . ASN A 1 199 ? -2.357 -8.440 -4.138 1.00 91.25 199 ASN A O 1
ATOM 1508 N N . ASN A 1 200 ? -3.605 -7.338 -5.651 1.00 92.94 200 ASN A N 1
ATOM 1509 C CA . ASN A 1 200 ? -3.557 -6.002 -5.045 1.00 92.94 200 ASN A CA 1
ATOM 1510 C C . ASN A 1 200 ? -4.362 -5.860 -3.745 1.00 92.94 200 ASN A C 1
ATOM 1512 O O . ASN A 1 200 ? -4.624 -4.749 -3.278 1.00 92.94 200 ASN A O 1
ATOM 1516 N N . ILE A 1 201 ? -4.788 -6.970 -3.144 1.00 94.44 201 ILE A N 1
ATOM 1517 C CA . ILE A 1 201 ? -5.633 -6.976 -1.952 1.00 94.44 201 ILE A CA 1
ATOM 1518 C C . ILE A 1 201 ? -4.864 -7.546 -0.767 1.00 94.44 201 ILE A C 1
ATOM 1520 O O . ILE A 1 201 ? -4.229 -8.596 -0.832 1.00 94.44 201 ILE A O 1
ATOM 1524 N N . PHE A 1 202 ? -5.001 -6.861 0.359 1.00 93.69 202 PHE A N 1
ATOM 1525 C CA . PHE A 1 202 ? -4.412 -7.222 1.633 1.00 93.69 202 PHE A CA 1
ATOM 1526 C C . PHE A 1 202 ? -5.468 -7.167 2.733 1.00 93.69 202 PHE A C 1
ATOM 1528 O O . PHE A 1 202 ? -6.154 -6.154 2.871 1.00 93.69 202 PHE A O 1
ATOM 1535 N N . ASN A 1 203 ? -5.607 -8.227 3.533 1.00 96.06 203 ASN A N 1
ATOM 1536 C CA . ASN A 1 203 ? -6.558 -8.255 4.647 1.00 96.06 203 ASN A CA 1
ATOM 1537 C C . ASN A 1 203 ? -5.843 -8.454 5.989 1.00 96.06 203 ASN A C 1
ATOM 1539 O O . ASN A 1 203 ? -5.005 -9.342 6.143 1.00 96.06 203 ASN A O 1
ATOM 1543 N N . VAL A 1 204 ? -6.239 -7.673 6.991 1.00 96.44 204 VAL A N 1
ATOM 1544 C CA . VAL A 1 204 ? -5.802 -7.803 8.385 1.00 96.44 204 VAL A CA 1
ATOM 1545 C C . VAL A 1 204 ? -7.015 -8.056 9.252 1.00 96.44 204 VAL A C 1
ATOM 1547 O O . VAL A 1 204 ? -7.916 -7.223 9.330 1.00 96.44 204 VAL A O 1
ATOM 1550 N N . TYR A 1 205 ? -7.008 -9.187 9.939 1.00 96.56 205 TYR A N 1
ATOM 1551 C CA . TYR A 1 205 ? -7.990 -9.539 10.951 1.00 96.56 205 TYR A CA 1
ATOM 1552 C C . TYR A 1 205 ? -7.412 -9.170 12.307 1.00 96.56 205 TYR A C 1
ATOM 1554 O O . TYR A 1 205 ? -6.282 -9.550 12.630 1.00 96.56 205 TYR A O 1
ATOM 1562 N N . PHE A 1 206 ? -8.159 -8.399 13.083 1.00 97.56 206 PHE A N 1
ATOM 1563 C CA . PHE A 1 206 ? -7.700 -7.924 14.376 1.00 97.56 206 PHE A CA 1
ATOM 1564 C C . PHE A 1 206 ? -8.850 -7.749 15.356 1.00 97.56 206 PHE A C 1
ATOM 1566 O O . PHE A 1 206 ? -9.995 -7.509 14.979 1.00 97.56 206 PHE A O 1
ATOM 1573 N N . THR A 1 207 ? -8.513 -7.785 16.638 1.00 98.12 207 THR A N 1
ATOM 1574 C CA . THR A 1 207 ? -9.437 -7.510 17.729 1.00 98.12 207 THR A CA 1
ATOM 1575 C C . THR A 1 207 ? -9.155 -6.136 18.338 1.00 98.12 207 THR A C 1
ATOM 1577 O O . THR A 1 207 ? -8.011 -5.802 18.670 1.00 98.12 207 THR A O 1
ATOM 1580 N N . TYR A 1 208 ? -10.207 -5.333 18.518 1.00 97.56 208 TYR A N 1
ATOM 1581 C CA . TYR A 1 208 ? -10.147 -4.006 19.130 1.00 97.56 208 TYR A CA 1
ATOM 1582 C C . TYR A 1 208 ? -11.063 -3.886 20.354 1.00 97.56 208 TYR A C 1
ATOM 1584 O O . TYR A 1 208 ? -12.280 -4.022 20.265 1.00 97.56 208 TYR A O 1
ATOM 1592 N N . ASN A 1 209 ? -10.478 -3.556 21.508 1.00 97.06 209 ASN A N 1
ATOM 1593 C CA . ASN A 1 209 ? -11.192 -3.505 22.792 1.00 97.06 209 ASN A CA 1
ATOM 1594 C C . ASN A 1 209 ? -11.519 -2.078 23.277 1.00 97.06 209 ASN A C 1
ATOM 1596 O O . ASN A 1 209 ? -11.900 -1.897 24.432 1.00 97.06 209 ASN A O 1
ATOM 1600 N N . GLY A 1 210 ? -11.349 -1.050 22.437 1.00 96.44 210 GLY A N 1
ATOM 1601 C CA . GLY A 1 210 ? -11.536 0.354 22.842 1.00 96.44 210 GLY A CA 1
ATOM 1602 C C . GLY A 1 210 ? -10.279 1.043 23.398 1.00 96.44 210 GLY A C 1
ATOM 1603 O O . GLY A 1 210 ? -10.360 2.178 23.856 1.00 96.44 210 GLY A O 1
ATOM 1604 N N . GLY A 1 211 ? -9.127 0.361 23.404 1.00 96.31 211 GLY A N 1
ATOM 1605 C CA . GLY A 1 211 ? -7.856 0.886 23.919 1.00 96.31 211 GLY A CA 1
ATOM 1606 C C . GLY A 1 211 ? -7.045 1.692 22.895 1.00 96.31 211 GLY A C 1
ATOM 1607 O O . GLY A 1 211 ? -7.552 2.098 21.856 1.00 96.31 211 GLY A O 1
ATOM 1608 N N . ALA A 1 212 ? -5.755 1.891 23.179 1.00 96.62 212 ALA A N 1
ATOM 1609 C CA . ALA A 1 212 ? -4.798 2.522 22.256 1.00 96.62 212 ALA A CA 1
ATOM 1610 C C . ALA A 1 212 ? -4.090 1.514 21.323 1.00 96.62 212 ALA A C 1
ATOM 1612 O O . ALA A 1 212 ? -3.191 1.874 20.564 1.00 96.62 212 ALA A O 1
ATOM 1613 N N . SER A 1 213 ? -4.464 0.236 21.398 1.00 96.12 213 SER A N 1
ATOM 1614 C CA . SER A 1 213 ? -3.849 -0.855 20.648 1.00 96.12 213 SER A CA 1
ATOM 1615 C C . SER A 1 213 ? -4.899 -1.828 20.126 1.00 96.12 213 SER A C 1
ATOM 1617 O O . SER A 1 213 ? -6.005 -1.927 20.665 1.00 96.12 213 SER A O 1
ATOM 1619 N N . ILE A 1 214 ? -4.504 -2.578 19.104 1.00 97.56 214 ILE A N 1
ATOM 1620 C CA . ILE A 1 214 ? -5.228 -3.734 18.576 1.00 97.56 214 ILE A CA 1
ATOM 1621 C C . ILE A 1 214 ? -4.419 -5.007 18.831 1.00 97.56 214 ILE A C 1
ATOM 1623 O O . ILE A 1 214 ? -3.212 -4.945 19.077 1.00 97.56 214 ILE A O 1
ATOM 1627 N N . THR A 1 215 ? -5.076 -6.155 18.737 1.00 97.25 215 THR A N 1
ATOM 1628 C CA . THR A 1 215 ? -4.413 -7.459 18.644 1.00 97.25 215 THR A CA 1
ATOM 1629 C C . THR A 1 215 ? -4.598 -7.967 17.226 1.00 97.25 215 THR A C 1
ATOM 1631 O O . THR A 1 215 ? -5.730 -8.175 16.811 1.00 97.25 215 THR A O 1
ATOM 1634 N N . VAL A 1 216 ? -3.509 -8.109 16.468 1.00 96.38 216 VAL A N 1
ATOM 1635 C CA . VAL A 1 216 ? -3.566 -8.690 15.119 1.00 96.38 216 VAL A CA 1
ATOM 1636 C C . VAL A 1 216 ? -3.695 -10.200 15.256 1.00 96.38 216 VAL A C 1
ATOM 1638 O O . VAL A 1 216 ? -2.829 -10.840 15.849 1.00 96.38 216 VAL A O 1
ATOM 1641 N N . ASP A 1 217 ? -4.771 -10.744 14.703 1.00 96.00 217 ASP A N 1
ATOM 1642 C CA . ASP A 1 217 ? -5.097 -12.164 14.778 1.00 96.00 217 ASP A CA 1
ATOM 1643 C C . ASP A 1 217 ? -4.514 -12.909 13.572 1.00 96.00 217 ASP A C 1
ATOM 1645 O O . ASP A 1 217 ? -3.933 -13.986 13.709 1.00 96.00 217 ASP A O 1
ATOM 1649 N N . ARG A 1 218 ? -4.653 -12.322 12.375 1.00 94.56 218 ARG A N 1
ATOM 1650 C CA . ARG A 1 218 ? -4.182 -12.915 11.119 1.00 94.56 218 ARG A CA 1
ATOM 1651 C C . ARG A 1 218 ? -4.018 -11.868 10.026 1.00 94.56 218 ARG A C 1
ATOM 1653 O O . ARG A 1 218 ? -4.730 -10.867 9.995 1.00 94.56 218 ARG A O 1
ATOM 1660 N N . VAL A 1 219 ? -3.126 -12.160 9.090 1.00 94.25 219 VAL A N 1
ATOM 1661 C CA . VAL A 1 219 ? -2.906 -11.390 7.868 1.00 94.25 219 VAL A CA 1
ATOM 1662 C C . VAL A 1 219 ? -3.084 -12.316 6.664 1.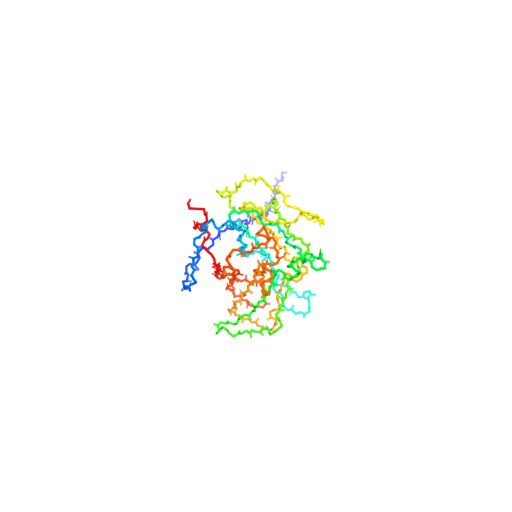00 94.25 219 VAL A C 1
ATOM 1664 O O . VAL A 1 219 ? -2.553 -13.424 6.668 1.00 94.25 219 VAL A O 1
ATOM 1667 N N . GLU A 1 220 ? -3.833 -11.878 5.655 1.00 94.81 220 GLU A N 1
ATOM 1668 C CA . GLU A 1 220 ? -3.991 -12.566 4.369 1.00 94.81 220 GLU A CA 1
ATOM 1669 C C . GLU A 1 220 ? -3.447 -11.664 3.252 1.00 94.81 220 GLU A C 1
ATOM 1671 O O . GLU A 1 220 ? -3.891 -10.524 3.090 1.00 94.81 220 GLU A O 1
ATOM 1676 N N . LEU A 1 221 ? -2.478 -12.182 2.497 1.00 94.25 221 LEU A N 1
ATOM 1677 C CA . LEU A 1 221 ? -1.886 -11.533 1.328 1.00 94.25 221 LEU A CA 1
ATOM 1678 C C . LEU A 1 221 ? -2.609 -12.007 0.059 1.00 94.25 221 LEU A C 1
ATOM 1680 O O . LEU A 1 221 ? -3.035 -13.159 -0.011 1.00 94.25 221 LEU A O 1
ATOM 1684 N N . GLY A 1 222 ? -2.704 -11.142 -0.952 1.00 92.50 222 GLY A N 1
ATOM 1685 C CA . GLY A 1 222 ? -3.202 -11.499 -2.287 1.00 92.50 222 GLY A CA 1
ATOM 1686 C C . GLY A 1 222 ? -2.241 -12.372 -3.106 1.00 92.50 222 GLY A C 1
ATOM 1687 O O . GLY A 1 222 ? -2.581 -12.789 -4.209 1.00 92.50 222 GLY A O 1
ATOM 1688 N N . PHE A 1 223 ? -1.055 -12.667 -2.572 1.00 92.00 223 PHE A N 1
ATOM 1689 C CA . PHE A 1 223 ? -0.004 -13.468 -3.198 1.00 92.00 223 PHE A CA 1
ATOM 1690 C C . PHE A 1 223 ? 0.661 -14.392 -2.165 1.00 92.00 223 PHE A C 1
ATOM 1692 O O . PHE A 1 223 ? 0.511 -14.192 -0.957 1.00 92.00 223 PHE A O 1
ATOM 1699 N N . ASP A 1 224 ? 1.409 -15.394 -2.633 1.00 92.38 224 ASP A N 1
ATOM 1700 C CA . ASP A 1 224 ? 2.220 -16.258 -1.768 1.00 92.38 224 ASP A CA 1
ATOM 1701 C C . ASP A 1 224 ? 3.662 -15.737 -1.692 1.00 92.38 224 ASP A C 1
ATOM 1703 O O . ASP A 1 224 ? 4.388 -15.812 -2.688 1.00 92.38 224 ASP A O 1
ATOM 1707 N N . PRO A 1 225 ? 4.096 -15.200 -0.536 1.00 91.00 225 PRO A N 1
ATOM 1708 C CA . PRO A 1 225 ? 5.438 -14.656 -0.384 1.00 91.00 225 PRO A CA 1
ATOM 1709 C C . PRO A 1 225 ? 6.530 -15.727 -0.474 1.00 91.00 225 PRO A C 1
ATOM 1711 O O . PRO A 1 225 ? 7.631 -15.409 -0.925 1.00 91.00 225 PRO A O 1
ATOM 1714 N N . ASP A 1 226 ? 6.238 -16.974 -0.096 1.00 91.12 226 ASP A N 1
ATOM 1715 C CA . ASP A 1 226 ? 7.207 -18.072 -0.142 1.00 91.12 226 ASP A CA 1
ATOM 1716 C C . ASP A 1 226 ? 7.419 -18.549 -1.591 1.00 91.12 226 ASP A C 1
ATOM 1718 O O . ASP A 1 226 ? 8.493 -19.028 -1.945 1.00 91.12 226 ASP A O 1
ATOM 1722 N N . ALA A 1 227 ? 6.431 -18.345 -2.470 1.00 90.44 227 ALA A N 1
ATOM 1723 C CA . ALA A 1 227 ? 6.560 -18.625 -3.901 1.00 90.44 227 ALA A CA 1
ATOM 1724 C C . ALA A 1 227 ? 7.407 -17.586 -4.660 1.00 90.44 227 ALA A C 1
ATOM 1726 O O . ALA A 1 227 ? 7.877 -17.879 -5.761 1.00 90.44 227 ALA A O 1
ATOM 1727 N N . VAL A 1 228 ? 7.596 -16.380 -4.108 1.00 89.31 228 VAL A N 1
ATOM 1728 C CA . VAL A 1 228 ? 8.434 -15.329 -4.720 1.00 89.31 228 VAL A CA 1
ATOM 1729 C C . VAL A 1 228 ? 9.921 -15.656 -4.555 1.00 89.31 228 VAL A C 1
ATOM 1731 O O . VAL A 1 228 ? 10.699 -15.486 -5.493 1.00 89.31 228 VAL A O 1
ATOM 1734 N N . CYS A 1 229 ? 10.304 -16.154 -3.375 1.00 88.88 229 CYS A N 1
ATOM 1735 C CA . CYS A 1 229 ? 11.667 -16.561 -3.033 1.00 88.88 229 CYS A CA 1
ATOM 1736 C C . CYS A 1 229 ? 11.691 -17.978 -2.429 1.00 88.88 229 CYS A C 1
ATOM 1738 O O . CYS A 1 229 ? 11.825 -18.095 -1.208 1.00 88.88 229 CYS A O 1
ATOM 1740 N N . PRO A 1 230 ? 11.558 -19.030 -3.259 1.00 83.62 230 PRO A N 1
ATOM 1741 C CA . PRO A 1 230 ? 11.566 -20.421 -2.804 1.00 83.62 230 PRO A CA 1
ATOM 1742 C C . PRO A 1 230 ? 12.940 -20.918 -2.323 1.00 83.62 230 PRO A C 1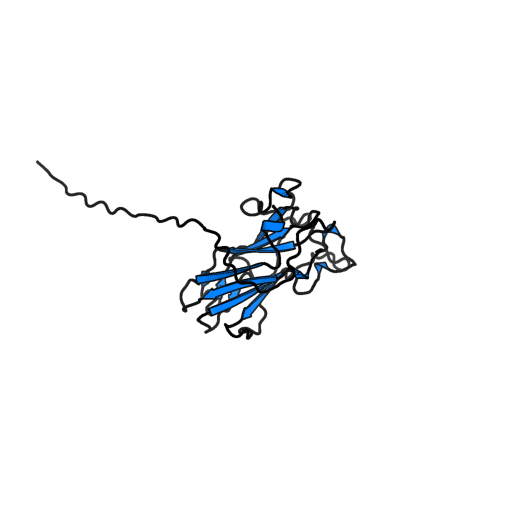
ATOM 1744 O O . PRO A 1 230 ? 13.980 -20.340 -2.723 1.00 83.62 230 PRO A O 1
#